Protein AF-A0A662VLR8-F1 (afdb_monomer_lite)

Structure (mmCIF, N/CA/C/O backbone):
data_AF-A0A662VLR8-F1
#
_entry.id   AF-A0A662VLR8-F1
#
loop_
_atom_site.group_PDB
_atom_site.id
_atom_site.type_symbol
_atom_site.label_atom_id
_atom_site.label_alt_id
_atom_site.label_comp_id
_atom_site.label_asym_id
_atom_site.label_entity_id
_atom_site.label_seq_id
_atom_site.pdbx_PDB_ins_code
_atom_site.Cartn_x
_atom_site.Cartn_y
_atom_site.Cartn_z
_atom_site.occupancy
_atom_site.B_iso_or_equiv
_atom_site.auth_seq_id
_atom_site.auth_comp_id
_atom_site.auth_asym_id
_atom_site.auth_atom_id
_atom_site.pdbx_PDB_model_num
ATOM 1 N N . MET A 1 1 ? -6.470 -1.030 -8.056 1.00 94.81 1 MET A N 1
ATOM 2 C CA . MET A 1 1 ? -5.218 -0.242 -7.920 1.00 94.81 1 MET A CA 1
ATOM 3 C C . MET A 1 1 ? -4.767 0.234 -9.295 1.00 94.81 1 MET A C 1
ATOM 5 O O . MET A 1 1 ? -4.722 -0.575 -10.213 1.00 94.81 1 MET A O 1
ATOM 9 N N . LYS A 1 2 ? -4.443 1.519 -9.448 1.00 96.62 2 LYS A N 1
ATOM 10 C CA . LYS A 1 2 ? -4.014 2.150 -10.708 1.00 96.62 2 LYS A CA 1
ATOM 11 C C . LYS A 1 2 ? -2.567 2.630 -10.583 1.00 96.62 2 LYS A C 1
ATOM 13 O O . LYS A 1 2 ? -2.222 3.259 -9.587 1.00 96.62 2 LYS A O 1
ATOM 18 N N . VAL A 1 3 ? -1.729 2.363 -11.580 1.00 94.00 3 VAL A N 1
ATOM 19 C CA . VAL A 1 3 ? -0.397 2.978 -11.696 1.00 94.00 3 VAL A CA 1
ATOM 20 C C . VAL A 1 3 ? -0.566 4.422 -12.164 1.00 94.00 3 VAL A C 1
ATOM 22 O O . VAL A 1 3 ? -1.263 4.660 -13.152 1.00 94.00 3 VAL A O 1
ATOM 25 N N . CYS A 1 4 ? 0.041 5.387 -11.469 1.00 91.94 4 CYS A N 1
ATOM 26 C CA . CYS A 1 4 ? -0.153 6.801 -11.787 1.00 91.94 4 CYS A CA 1
ATOM 27 C C . CYS A 1 4 ? 0.293 7.140 -13.215 1.00 91.94 4 CYS A C 1
ATOM 29 O O . CYS A 1 4 ? 1.289 6.626 -13.734 1.00 91.94 4 CYS A O 1
ATOM 31 N N . SER A 1 5 ? -0.482 8.018 -13.840 1.00 92.44 5 SER A N 1
ATOM 32 C CA . SER A 1 5 ? -0.328 8.477 -15.217 1.00 92.44 5 SER A CA 1
ATOM 33 C C . SER A 1 5 ? -0.170 9.998 -15.279 1.00 92.44 5 SER A C 1
ATOM 35 O O . SER A 1 5 ? -0.275 10.684 -14.263 1.00 92.44 5 SER A O 1
ATOM 37 N N . LYS A 1 6 ? 0.032 10.558 -16.479 1.00 87.19 6 LYS A N 1
ATOM 38 C CA . LYS A 1 6 ? 0.077 12.021 -16.670 1.00 87.19 6 LYS A CA 1
ATOM 39 C C . LYS A 1 6 ? -1.152 12.745 -16.109 1.00 87.19 6 LYS A C 1
ATOM 41 O O . LYS A 1 6 ? -1.000 13.833 -15.568 1.00 87.19 6 LYS A O 1
ATOM 46 N N . GLU A 1 7 ? -2.334 12.133 -16.180 1.00 85.75 7 GLU A N 1
ATOM 47 C CA . GLU A 1 7 ? -3.579 12.675 -15.610 1.00 85.75 7 GLU A CA 1
ATOM 48 C C . GLU A 1 7 ? -3.504 12.849 -14.087 1.00 85.75 7 GLU A C 1
ATOM 50 O O . GLU A 1 7 ? -4.147 13.725 -13.518 1.00 85.75 7 GLU A O 1
ATOM 55 N N . ASP A 1 8 ? -2.686 12.032 -13.423 1.00 87.38 8 ASP A N 1
ATOM 56 C CA . ASP A 1 8 ? -2.477 12.062 -11.978 1.00 87.38 8 ASP A CA 1
ATOM 57 C C . ASP A 1 8 ? -1.383 13.065 -11.561 1.00 87.38 8 ASP A C 1
ATOM 59 O O . ASP A 1 8 ? -1.066 13.158 -10.373 1.00 87.38 8 ASP A O 1
ATOM 63 N N . GLY A 1 9 ? -0.785 13.781 -12.525 1.00 88.31 9 GLY A N 1
ATOM 64 C CA . GLY A 1 9 ? 0.345 14.695 -12.334 1.00 88.31 9 GLY A CA 1
ATOM 65 C C . GLY A 1 9 ? 1.716 14.012 -12.299 1.00 88.31 9 GLY A C 1
ATOM 66 O O . GLY A 1 9 ? 2.734 14.700 -12.288 1.00 88.31 9 GLY A O 1
ATOM 67 N N . ILE A 1 10 ? 1.765 12.675 -12.318 1.00 90.88 10 ILE A N 1
ATOM 68 C CA . ILE A 1 10 ? 3.008 11.900 -12.272 1.00 90.88 10 ILE A CA 1
ATOM 69 C C . ILE A 1 10 ? 2.908 10.635 -13.123 1.00 90.88 10 ILE A C 1
ATOM 71 O O . ILE A 1 10 ? 2.115 9.734 -12.865 1.00 90.88 10 ILE A O 1
ATOM 75 N N . GLU A 1 11 ? 3.765 10.545 -14.136 1.00 94.56 11 GLU A N 1
ATOM 76 C CA . GLU A 1 11 ? 3.896 9.345 -14.955 1.00 94.56 11 GLU A CA 1
ATOM 77 C C . GLU A 1 11 ? 4.803 8.337 -14.240 1.00 94.56 11 GLU A C 1
ATOM 79 O O . GLU A 1 11 ? 5.982 8.626 -14.017 1.00 94.56 11 GLU A O 1
ATOM 84 N N . SER A 1 12 ? 4.258 7.175 -13.860 1.00 96.69 12 SER A N 1
ATOM 85 C CA . SER A 1 12 ? 4.999 6.146 -13.130 1.00 96.69 12 SER A CA 1
ATOM 86 C C . SER A 1 12 ? 4.880 4.764 -13.763 1.00 96.69 12 SER A C 1
ATOM 88 O O . SER A 1 12 ? 3.863 4.408 -14.344 1.00 96.69 12 SER A O 1
ATOM 90 N N . TYR A 1 13 ? 5.932 3.966 -13.619 1.00 97.19 13 TYR A N 1
ATOM 91 C CA . TYR A 1 13 ? 5.970 2.558 -13.999 1.00 97.19 13 TYR A CA 1
ATOM 92 C C . TYR A 1 13 ? 5.951 1.691 -12.750 1.00 97.19 13 TYR A C 1
ATOM 94 O O . TYR A 1 13 ? 6.479 2.073 -11.706 1.00 97.19 13 TYR A O 1
ATOM 102 N N . LEU A 1 14 ? 5.407 0.484 -12.840 1.00 97.12 14 LEU A N 1
ATOM 103 C CA . LEU A 1 14 ? 5.399 -0.437 -11.708 1.00 97.12 14 LEU A CA 1
ATOM 104 C C . LEU A 1 14 ? 6.129 -1.732 -12.052 1.00 97.12 14 LEU A C 1
ATOM 106 O O . LEU A 1 14 ? 5.864 -2.339 -13.081 1.00 97.12 14 LEU A O 1
ATOM 110 N N . HIS A 1 15 ? 7.006 -2.185 -11.155 1.00 94.75 15 HIS A N 1
ATOM 111 C CA . HIS A 1 15 ? 7.574 -3.531 -11.187 1.00 94.75 15 HIS A CA 1
ATOM 112 C C . HIS A 1 15 ? 7.249 -4.278 -9.892 1.00 94.75 15 HIS A C 1
ATOM 114 O O . HIS A 1 15 ? 7.597 -3.825 -8.793 1.00 94.75 15 HIS A O 1
ATOM 120 N N . VAL A 1 16 ? 6.632 -5.449 -10.032 1.00 91.19 16 VAL A N 1
ATOM 121 C CA . VAL A 1 16 ? 6.459 -6.441 -8.968 1.00 91.19 16 VAL A CA 1
ATOM 122 C C . VAL A 1 16 ? 7.084 -7.730 -9.477 1.00 91.19 16 VAL A C 1
ATOM 124 O O . VAL A 1 16 ? 6.568 -8.354 -10.400 1.00 91.19 16 VAL A O 1
ATOM 127 N N . GLY A 1 17 ? 8.246 -8.073 -8.926 1.00 82.75 17 GLY A N 1
ATOM 128 C CA . GLY A 1 17 ? 9.034 -9.199 -9.413 1.00 82.75 17 GLY A CA 1
ATOM 129 C C . GLY A 1 17 ? 8.434 -10.537 -8.998 1.00 82.75 17 GLY A C 1
ATOM 130 O O . GLY A 1 17 ? 8.004 -10.693 -7.856 1.00 82.75 17 GLY A O 1
ATOM 131 N N . SER A 1 18 ? 8.475 -11.509 -9.905 1.00 70.25 18 SER A N 1
ATOM 132 C CA . SER A 1 18 ? 8.116 -12.911 -9.634 1.00 70.25 18 SER A CA 1
ATOM 133 C C . SER A 1 18 ? 9.192 -13.678 -8.843 1.00 70.25 18 SER A C 1
ATOM 135 O O . SER A 1 18 ? 8.958 -14.793 -8.389 1.00 70.25 18 SER A O 1
ATOM 137 N N . GLY A 1 19 ? 10.396 -13.104 -8.716 1.00 62.88 19 GLY A N 1
ATOM 138 C CA . GLY A 1 19 ? 11.593 -13.807 -8.238 1.00 62.88 19 GLY A CA 1
ATOM 139 C C . GLY A 1 19 ? 12.273 -14.672 -9.308 1.00 62.88 19 GLY A C 1
ATOM 140 O O . GLY A 1 19 ? 13.323 -15.249 -9.033 1.00 62.88 19 GLY A O 1
ATOM 141 N N . LEU A 1 20 ? 11.715 -14.730 -10.522 1.00 54.12 20 LEU A N 1
ATOM 142 C CA . LEU A 1 20 ? 12.248 -15.473 -11.659 1.00 54.12 20 LEU A CA 1
ATOM 143 C C . LEU A 1 20 ? 12.868 -14.524 -12.690 1.00 54.12 20 LEU A C 1
ATOM 145 O O . LEU A 1 20 ? 12.314 -13.470 -13.024 1.00 54.12 20 LEU A O 1
ATOM 149 N N . PHE A 1 21 ? 14.005 -14.938 -13.240 1.00 55.25 21 PHE A N 1
ATOM 150 C CA . PHE A 1 21 ? 14.549 -14.353 -14.459 1.00 55.25 21 PHE A CA 1
ATOM 151 C C . PHE A 1 21 ? 13.929 -15.083 -15.647 1.00 55.25 21 PHE A C 1
ATOM 153 O O . PHE A 1 21 ? 13.885 -16.314 -15.659 1.00 55.25 21 PHE A O 1
ATOM 160 N N . THR A 1 22 ? 13.439 -14.336 -16.633 1.00 51.47 22 THR A N 1
ATOM 161 C CA . THR A 1 22 ? 13.152 -14.939 -17.944 1.00 51.47 22 THR A CA 1
ATOM 162 C C . THR A 1 22 ? 14.493 -15.320 -18.574 1.00 51.47 22 THR A C 1
ATOM 164 O O . THR A 1 22 ? 15.504 -14.775 -18.152 1.00 51.47 22 THR A O 1
ATOM 167 N N . ILE A 1 23 ? 14.535 -16.257 -19.522 1.00 51.50 23 ILE A N 1
ATOM 168 C CA . ILE A 1 23 ? 15.659 -16.439 -20.454 1.00 51.50 23 ILE A CA 1
ATOM 169 C C . ILE A 1 23 ? 15.049 -16.598 -21.852 1.00 51.50 23 ILE A C 1
ATOM 171 O O . ILE A 1 23 ? 14.234 -17.494 -22.062 1.00 51.50 23 ILE A O 1
ATOM 175 N N . THR A 1 24 ? 15.416 -15.734 -22.790 1.00 48.75 24 THR A N 1
ATOM 176 C CA . THR A 1 24 ? 14.983 -15.711 -24.184 1.00 48.75 24 THR A CA 1
ATOM 177 C C . THR A 1 24 ? 16.168 -16.143 -25.029 1.00 48.75 24 THR A C 1
ATOM 179 O O . THR A 1 24 ? 17.157 -15.428 -25.169 1.00 48.75 24 THR A O 1
ATOM 182 N N . LEU A 1 25 ? 16.085 -17.347 -25.587 1.00 48.94 25 LEU A N 1
ATOM 183 C CA . LEU A 1 25 ? 17.086 -17.851 -26.519 1.00 48.94 25 LEU A CA 1
ATOM 184 C C . LEU A 1 25 ? 16.588 -17.604 -27.941 1.00 48.94 25 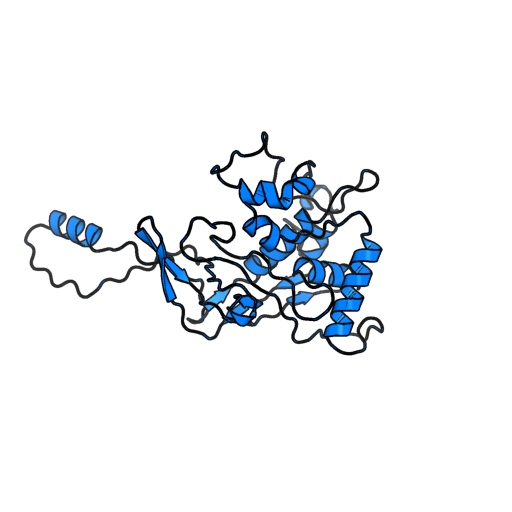LEU A C 1
ATOM 186 O O . LEU A 1 25 ? 15.810 -18.396 -28.477 1.00 48.94 25 LEU A O 1
ATOM 190 N N . ASP A 1 26 ? 17.043 -16.522 -28.565 1.00 46.88 26 ASP A N 1
ATOM 191 C CA . ASP A 1 26 ? 16.805 -16.324 -29.992 1.00 46.88 26 ASP A CA 1
ATOM 192 C C . ASP A 1 26 ? 17.652 -17.320 -30.797 1.00 46.88 26 ASP A C 1
ATOM 194 O O . ASP A 1 26 ? 18.834 -17.523 -30.520 1.00 46.88 26 ASP A O 1
ATOM 198 N N . LYS A 1 27 ? 17.010 -17.994 -31.767 1.00 47.38 27 LYS A N 1
ATOM 199 C CA . LYS A 1 27 ? 17.529 -19.101 -32.600 1.00 47.38 27 LYS A CA 1
ATOM 200 C C . LYS A 1 27 ? 19.059 -19.141 -32.711 1.00 47.38 27 LYS A C 1
ATOM 202 O O . LYS A 1 27 ? 19.653 -18.502 -33.580 1.00 47.38 27 LYS A O 1
ATOM 207 N N . ILE A 1 28 ? 19.686 -20.006 -31.918 1.00 50.50 28 ILE A N 1
ATOM 208 C CA . ILE A 1 28 ? 21.127 -20.227 -32.000 1.00 50.50 28 ILE A CA 1
ATOM 209 C C . ILE A 1 28 ? 21.408 -21.282 -33.084 1.00 50.50 28 ILE A C 1
ATOM 211 O O . ILE A 1 28 ? 21.203 -22.476 -32.873 1.00 50.50 28 ILE A O 1
ATOM 215 N N . LYS A 1 29 ? 21.889 -20.869 -34.264 1.00 47.66 29 LYS A N 1
ATOM 216 C CA . LYS A 1 29 ? 22.515 -21.795 -35.230 1.00 47.66 29 LYS A CA 1
ATOM 217 C C . LYS A 1 29 ? 24.014 -21.867 -34.953 1.00 47.66 29 LYS A C 1
ATOM 219 O O . LYS A 1 29 ? 24.719 -20.879 -35.139 1.00 47.66 29 LYS A O 1
ATOM 224 N N . VAL A 1 30 ? 24.507 -23.037 -34.548 1.00 50.47 30 VAL A N 1
ATOM 225 C CA . VAL A 1 30 ? 25.929 -23.249 -34.233 1.00 50.47 30 VAL A CA 1
ATOM 226 C C . VAL A 1 30 ? 26.467 -24.468 -34.976 1.00 50.47 30 VAL A C 1
ATOM 228 O O . VAL A 1 30 ? 25.916 -25.557 -34.861 1.00 50.47 30 VAL A O 1
ATOM 231 N N . LYS A 1 31 ? 27.580 -24.293 -35.693 1.00 52.78 31 LYS A N 1
ATOM 232 C CA . LYS A 1 31 ? 28.557 -25.361 -35.948 1.00 52.78 31 LYS A CA 1
ATOM 233 C C . LYS A 1 31 ? 29.749 -25.112 -35.029 1.00 52.78 31 LYS A C 1
ATOM 235 O O . LYS A 1 31 ? 30.268 -23.995 -35.027 1.00 52.78 31 LYS A O 1
ATOM 240 N N . CYS A 1 32 ? 30.146 -26.095 -34.225 1.00 52.66 32 CYS A N 1
ATOM 241 C CA . CYS A 1 32 ? 31.276 -25.946 -33.312 1.00 52.66 32 CYS A CA 1
ATOM 242 C C . CYS A 1 32 ? 31.922 -27.297 -32.993 1.00 52.66 32 CYS A C 1
ATOM 244 O O . CYS A 1 32 ? 31.210 -28.247 -32.680 1.00 52.66 32 CYS A O 1
ATOM 246 N N . ASP A 1 33 ? 33.255 -27.328 -33.021 1.00 60.22 33 ASP A N 1
ATOM 247 C CA . ASP A 1 33 ? 34.077 -28.511 -32.737 1.00 60.22 33 ASP A CA 1
ATOM 248 C C . ASP A 1 33 ? 34.531 -28.576 -31.258 1.00 60.22 33 ASP A C 1
ATOM 250 O O . ASP A 1 33 ? 35.144 -29.551 -30.838 1.00 60.22 33 ASP A O 1
ATOM 254 N N . ASP A 1 34 ? 34.234 -27.542 -30.452 1.00 63.69 34 ASP A N 1
ATOM 255 C CA . ASP A 1 34 ? 34.682 -27.391 -29.057 1.00 63.69 34 ASP A CA 1
ATOM 256 C C . ASP A 1 34 ? 33.536 -26.924 -28.141 1.00 63.69 34 ASP A C 1
ATOM 258 O O . ASP A 1 34 ? 33.097 -25.766 -28.153 1.00 63.69 34 ASP A O 1
ATOM 262 N N . LEU A 1 35 ? 33.077 -27.852 -27.302 1.00 60.72 35 LEU A N 1
ATOM 263 C CA . LEU A 1 35 ? 31.962 -27.690 -26.370 1.00 60.72 35 LEU A CA 1
ATOM 264 C C . LEU A 1 35 ? 32.168 -26.527 -25.380 1.00 60.72 35 LEU A C 1
ATOM 266 O O . LEU A 1 35 ? 31.211 -25.849 -25.001 1.00 60.72 35 LEU A O 1
ATOM 270 N N . THR A 1 36 ? 33.412 -26.241 -24.995 1.00 62.19 36 THR A N 1
ATOM 271 C CA . THR A 1 36 ? 33.747 -25.224 -23.984 1.00 62.19 36 THR A CA 1
ATOM 272 C C . THR A 1 36 ? 33.545 -23.809 -24.527 1.00 62.19 36 THR A C 1
ATOM 274 O O . THR A 1 36 ? 33.010 -22.928 -23.844 1.00 62.19 36 THR A O 1
ATOM 277 N N . LYS A 1 37 ? 33.913 -23.589 -25.796 1.00 61.75 37 LYS A N 1
ATOM 278 C CA . LYS A 1 37 ? 33.664 -22.323 -26.505 1.00 61.75 37 LYS A CA 1
ATOM 279 C C . LYS A 1 37 ? 32.179 -22.105 -26.765 1.00 61.75 37 LYS A C 1
ATOM 281 O O . LYS A 1 37 ? 31.717 -20.968 -26.669 1.00 61.75 37 LYS A O 1
ATOM 286 N N . LEU A 1 38 ? 31.431 -23.174 -27.039 1.00 64.50 38 LEU A N 1
ATOM 287 C CA . LEU A 1 38 ? 29.980 -23.114 -27.190 1.00 64.50 38 LEU A CA 1
ATOM 288 C C . LEU A 1 38 ? 29.290 -22.704 -25.882 1.00 64.50 38 LEU A C 1
ATOM 290 O O . LEU A 1 38 ? 28.493 -21.772 -25.897 1.00 64.50 38 LEU A O 1
ATOM 294 N N . ILE A 1 39 ? 29.644 -23.324 -24.752 1.00 62.06 39 ILE A N 1
ATOM 295 C CA . ILE A 1 39 ? 29.095 -22.974 -23.430 1.00 62.06 39 ILE A CA 1
ATOM 296 C C . ILE A 1 39 ? 29.436 -21.527 -23.056 1.00 62.06 39 ILE A C 1
ATOM 298 O O . ILE A 1 39 ? 28.570 -20.797 -22.584 1.00 62.06 39 ILE A O 1
ATOM 302 N N . SER A 1 40 ? 30.665 -21.075 -23.319 1.00 60.31 40 SER A N 1
ATOM 303 C CA . SER A 1 40 ? 31.077 -19.677 -23.119 1.00 60.31 40 SER A CA 1
ATOM 304 C C . SER A 1 40 ? 30.271 -18.698 -23.983 1.00 60.31 40 SER A C 1
ATOM 306 O O . SER A 1 40 ? 29.862 -17.638 -23.507 1.00 60.31 40 SER A O 1
ATOM 308 N N . LYS A 1 41 ? 29.993 -19.059 -25.241 1.00 59.09 41 LYS A N 1
ATOM 309 C CA . LYS A 1 41 ? 29.208 -18.236 -26.167 1.00 59.09 41 LYS A CA 1
ATOM 310 C C . LYS A 1 41 ? 27.727 -18.205 -25.789 1.00 59.09 41 LYS A C 1
ATOM 312 O O . LYS A 1 41 ? 27.163 -17.125 -25.737 1.00 59.09 41 LYS A O 1
ATOM 317 N N . ILE A 1 42 ? 27.136 -19.346 -25.435 1.00 60.41 42 ILE A N 1
ATOM 318 C CA . ILE A 1 42 ? 25.774 -19.429 -24.890 1.00 60.41 42 ILE A CA 1
ATOM 319 C C . ILE A 1 42 ? 25.685 -18.635 -23.583 1.00 60.41 42 ILE A C 1
ATOM 321 O O . ILE A 1 42 ? 24.769 -17.853 -23.428 1.00 60.41 42 ILE A O 1
ATOM 325 N N . SER A 1 43 ? 26.659 -18.742 -22.679 1.00 56.72 43 SER A N 1
ATOM 326 C CA . SER A 1 43 ? 26.695 -17.971 -21.424 1.00 56.72 43 SER A CA 1
ATOM 327 C C . SER A 1 43 ? 26.781 -16.452 -21.647 1.00 56.72 43 SER A C 1
ATOM 329 O O . SER A 1 43 ? 26.217 -15.683 -20.874 1.00 56.72 43 SER A O 1
ATOM 331 N N . LYS A 1 44 ? 27.447 -16.008 -22.724 1.00 54.69 44 LYS A N 1
ATOM 332 C CA . LYS A 1 44 ? 27.503 -14.592 -23.130 1.00 54.69 44 LYS A CA 1
ATOM 333 C C . LYS A 1 44 ? 26.248 -14.109 -23.872 1.00 54.69 44 LYS A C 1
ATOM 335 O O . LYS A 1 44 ? 25.906 -12.940 -23.737 1.00 54.69 44 LYS A O 1
ATOM 340 N N . GLU A 1 45 ? 25.609 -14.981 -24.654 1.00 51.56 45 GLU A N 1
ATOM 341 C CA . GLU A 1 45 ? 24.387 -14.711 -25.438 1.00 51.56 45 GLU A CA 1
ATOM 342 C C . GLU A 1 45 ? 23.096 -14.944 -24.639 1.00 51.56 45 GLU A C 1
ATOM 344 O O . GLU A 1 45 ? 22.047 -14.430 -25.017 1.00 51.56 45 GLU A O 1
ATOM 349 N N . ILE A 1 46 ? 23.160 -15.662 -23.508 1.00 51.06 46 ILE A N 1
ATOM 350 C CA . ILE A 1 46 ? 22.174 -15.576 -22.428 1.00 51.06 46 ILE A CA 1
ATOM 351 C C . ILE A 1 46 ? 22.294 -14.146 -21.903 1.00 51.06 46 ILE A C 1
ATOM 353 O O . ILE A 1 46 ? 23.012 -13.840 -20.946 1.00 51.06 46 ILE A O 1
ATOM 357 N N . ALA A 1 47 ? 21.622 -13.227 -22.591 1.00 49.22 47 ALA A N 1
ATOM 358 C CA . ALA A 1 47 ? 21.325 -11.928 -22.044 1.00 49.22 47 ALA A CA 1
ATOM 359 C C . ALA A 1 47 ? 20.690 -12.178 -20.673 1.00 49.22 47 ALA A C 1
ATOM 361 O O . ALA A 1 47 ? 19.900 -13.104 -20.505 1.00 49.22 47 ALA A O 1
ATOM 362 N N . ARG A 1 48 ? 21.041 -11.379 -19.661 1.00 50.28 48 ARG A N 1
ATOM 363 C CA . ARG A 1 48 ? 20.216 -11.318 -18.451 1.00 50.28 48 ARG A CA 1
ATOM 364 C C . ARG A 1 48 ? 18.859 -10.786 -18.883 1.00 50.28 48 ARG A C 1
ATOM 366 O O . ARG A 1 48 ? 18.650 -9.581 -19.021 1.00 50.28 48 ARG A O 1
ATOM 373 N N . ASP A 1 49 ? 18.004 -11.724 -19.217 1.00 61.22 49 ASP A N 1
ATOM 374 C CA . ASP A 1 49 ? 16.660 -11.513 -19.675 1.00 61.22 49 ASP A CA 1
ATOM 375 C C . ASP A 1 49 ? 15.858 -10.907 -18.540 1.00 61.22 49 ASP A C 1
ATOM 377 O O . ASP A 1 49 ? 16.136 -11.115 -17.353 1.00 61.22 49 ASP A O 1
ATOM 381 N N . ALA A 1 50 ? 14.952 -10.023 -18.935 1.00 62.97 50 ALA A N 1
ATOM 382 C CA . ALA A 1 50 ? 14.384 -9.048 -18.033 1.00 62.97 50 ALA A CA 1
ATOM 383 C C . ALA A 1 50 ? 13.838 -9.707 -16.759 1.00 62.97 50 ALA A C 1
ATOM 385 O O . ALA A 1 50 ? 13.214 -10.773 -16.819 1.00 62.97 50 ALA A O 1
ATOM 386 N N . SER A 1 51 ? 14.058 -9.056 -15.611 1.00 77.69 51 SER A N 1
ATOM 387 C CA . SER A 1 51 ? 13.384 -9.429 -14.365 1.00 77.69 51 SER A CA 1
ATOM 388 C C . SER A 1 51 ? 11.888 -9.442 -14.650 1.00 77.69 51 SER A C 1
ATOM 390 O O . SER A 1 51 ? 11.314 -8.387 -14.948 1.00 77.69 51 SER A O 1
ATOM 392 N N . SER A 1 52 ? 11.289 -10.631 -14.608 1.00 80.56 52 SER A N 1
ATOM 393 C CA . SER A 1 52 ? 9.910 -10.826 -15.048 1.00 80.56 52 SER A CA 1
ATOM 394 C C . SER A 1 52 ? 8.930 -10.191 -14.072 1.00 80.56 52 SER A C 1
ATOM 396 O O . SER A 1 52 ? 9.148 -10.162 -12.851 1.00 80.56 52 SER A O 1
ATOM 398 N N . PHE A 1 53 ? 7.847 -9.660 -14.623 1.00 86.38 53 PHE A N 1
ATOM 399 C CA . PHE A 1 53 ? 6.708 -9.205 -13.852 1.00 86.38 53 PHE A CA 1
ATOM 400 C C . PHE A 1 53 ? 5.910 -10.430 -13.391 1.00 86.38 53 PHE A C 1
ATOM 402 O O . PHE A 1 53 ? 5.808 -11.432 -14.100 1.00 86.38 53 PHE A O 1
ATOM 409 N N . MET A 1 54 ? 5.355 -10.378 -12.184 1.00 86.12 54 MET A N 1
ATOM 410 C CA . MET A 1 54 ? 4.545 -11.474 -11.660 1.00 86.12 54 MET A CA 1
ATOM 411 C C . MET A 1 54 ? 3.298 -11.708 -12.529 1.00 86.12 54 MET A C 1
ATOM 413 O O . MET A 1 54 ? 2.588 -10.771 -12.884 1.00 86.12 54 MET A O 1
ATOM 417 N N . ARG A 1 55 ? 3.023 -12.968 -12.880 1.00 86.00 55 ARG A N 1
ATOM 418 C CA . ARG A 1 55 ? 1.887 -13.358 -13.723 1.00 86.00 55 ARG A CA 1
ATOM 419 C C . ARG A 1 55 ? 1.121 -14.542 -13.150 1.00 86.00 55 ARG A C 1
ATOM 421 O O . ARG A 1 55 ? 1.730 -15.508 -12.698 1.00 86.00 55 ARG A O 1
ATOM 428 N N . ILE A 1 56 ? -0.203 -14.506 -13.255 1.00 82.19 56 ILE A N 1
ATOM 429 C CA . ILE A 1 56 ? -1.084 -15.653 -13.005 1.00 82.19 56 ILE A CA 1
ATOM 430 C C . ILE A 1 56 ? -1.910 -15.877 -14.266 1.00 82.19 56 ILE A C 1
ATOM 432 O O . ILE A 1 56 ? -2.479 -14.936 -14.809 1.00 82.19 56 ILE A O 1
ATOM 436 N N . LYS A 1 57 ? -1.932 -17.118 -14.774 1.00 80.38 57 LYS A N 1
ATOM 437 C CA . LYS A 1 57 ? -2.587 -17.468 -16.053 1.00 80.38 57 LYS A CA 1
ATOM 438 C C . LYS A 1 57 ? -2.183 -16.520 -17.201 1.00 80.38 57 LYS A C 1
ATOM 440 O O . LYS A 1 57 ? -3.018 -16.098 -17.989 1.00 80.38 57 LYS A O 1
ATOM 445 N N . ASN A 1 58 ? -0.892 -16.177 -17.269 1.00 81.81 58 ASN A N 1
ATOM 446 C CA . ASN A 1 58 ? -0.282 -15.226 -18.210 1.00 81.81 58 ASN A CA 1
ATOM 447 C C . ASN A 1 58 ? -0.713 -13.755 -18.094 1.00 81.81 58 ASN A C 1
ATOM 449 O O . ASN A 1 58 ? -0.162 -12.932 -18.821 1.00 81.81 58 ASN A O 1
ATOM 453 N N . LEU A 1 59 ? -1.583 -13.379 -17.160 1.00 90.19 59 LEU A N 1
ATOM 454 C CA . LEU A 1 59 ? -1.959 -11.982 -16.938 1.00 90.19 59 LEU A CA 1
ATOM 455 C C . LEU A 1 59 ? -1.035 -11.314 -15.909 1.00 90.19 59 LEU A C 1
ATOM 457 O O . LEU A 1 59 ? -0.721 -11.947 -14.893 1.00 90.19 59 LEU A O 1
ATOM 461 N N . PRO A 1 60 ? -0.596 -10.057 -16.121 1.00 93.94 60 PRO A N 1
ATOM 462 C CA . PRO A 1 60 ? 0.126 -9.292 -15.107 1.00 93.94 60 PRO A CA 1
ATOM 463 C C . PRO A 1 60 ? -0.651 -9.270 -13.794 1.00 93.94 60 PRO A C 1
ATOM 465 O O . PRO A 1 60 ? -1.821 -8.904 -13.753 1.00 93.94 60 PRO A O 1
ATOM 468 N N . THR A 1 61 ? -0.014 -9.693 -12.711 1.00 95.31 61 THR A N 1
ATOM 469 C CA . THR A 1 61 ? -0.685 -9.902 -11.429 1.00 95.31 61 THR A CA 1
ATOM 470 C C . THR A 1 61 ? 0.163 -9.373 -10.290 1.00 95.31 61 THR A C 1
ATOM 472 O O . THR A 1 61 ? 1.384 -9.510 -10.281 1.00 95.31 61 THR A O 1
ATOM 475 N N . ILE A 1 62 ? -0.487 -8.781 -9.300 1.00 96.69 62 ILE A N 1
ATOM 476 C CA . ILE A 1 62 ? 0.134 -8.346 -8.059 1.00 96.69 62 ILE A CA 1
ATOM 477 C C . ILE A 1 62 ? -0.392 -9.253 -6.956 1.00 96.69 62 ILE A C 1
ATOM 479 O O . ILE A 1 62 ? -1.598 -9.240 -6.709 1.00 96.69 62 ILE A O 1
ATOM 483 N N . PRO A 1 63 ? 0.482 -10.015 -6.277 1.00 95.56 63 PRO A N 1
ATOM 484 C CA . PRO A 1 63 ? 0.031 -10.912 -5.229 1.00 95.56 63 PRO A CA 1
ATOM 485 C C . PRO A 1 63 ? -0.719 -10.156 -4.132 1.00 95.56 63 PRO A C 1
ATOM 487 O O . PRO A 1 63 ? -0.237 -9.109 -3.673 1.00 95.56 63 PRO A O 1
ATOM 490 N N . GLY A 1 64 ? -1.828 -10.709 -3.642 1.00 95.44 64 GLY A N 1
ATOM 491 C CA . GLY A 1 64 ? -2.595 -10.128 -2.536 1.00 95.44 64 GLY A CA 1
ATOM 492 C C . GLY A 1 64 ? -1.728 -9.914 -1.291 1.00 95.44 64 GLY A C 1
ATOM 493 O O . GLY A 1 64 ? -1.823 -8.896 -0.608 1.00 95.44 64 GLY A O 1
ATOM 494 N N . SER A 1 65 ? -0.751 -10.798 -1.066 1.00 93.31 65 SER A N 1
ATOM 495 C CA . SER A 1 65 ? 0.269 -10.660 -0.016 1.00 93.31 65 SER A CA 1
ATOM 496 C C . SER A 1 65 ? 1.154 -9.412 -0.165 1.00 93.31 65 SER A C 1
ATOM 498 O O . SER A 1 65 ? 1.557 -8.827 0.842 1.00 93.31 65 SER A O 1
ATOM 500 N N . SER A 1 66 ? 1.430 -8.964 -1.395 1.00 95.44 66 SER A N 1
ATOM 501 C CA . SER A 1 66 ? 2.198 -7.740 -1.663 1.00 95.44 66 SER A CA 1
ATOM 502 C C . SER A 1 66 ? 1.371 -6.490 -1.373 1.00 95.44 66 SER A C 1
ATOM 504 O O . SER A 1 66 ? 1.880 -5.554 -0.752 1.00 95.44 66 SER A O 1
ATOM 506 N N . VAL A 1 67 ? 0.094 -6.491 -1.771 1.00 97.44 67 VAL A N 1
ATOM 507 C CA . VAL A 1 67 ? -0.863 -5.415 -1.453 1.00 97.44 67 VAL A CA 1
ATOM 508 C C . VAL A 1 67 ? -1.056 -5.316 0.060 1.00 97.44 67 VAL A C 1
ATOM 510 O O . VAL A 1 67 ? -0.842 -4.255 0.653 1.00 97.44 67 VAL A O 1
ATOM 513 N N . LYS A 1 68 ? -1.324 -6.456 0.702 1.00 96.94 68 LYS A N 1
ATOM 514 C CA . LYS A 1 68 ? -1.414 -6.603 2.155 1.00 96.94 68 LYS A CA 1
ATOM 515 C C . LYS A 1 68 ? -0.173 -6.066 2.859 1.00 96.94 68 LYS A C 1
ATOM 517 O O . LYS A 1 68 ? -0.294 -5.279 3.791 1.00 96.94 68 LYS A O 1
ATOM 522 N N . GLY A 1 69 ? 1.016 -6.474 2.414 1.00 94.69 69 GLY A N 1
ATOM 523 C CA . GLY A 1 69 ? 2.286 -6.038 2.990 1.00 94.69 69 GLY A CA 1
ATOM 524 C C . GLY A 1 69 ? 2.491 -4.529 2.873 1.00 94.69 69 GLY A C 1
ATOM 525 O O . GLY A 1 69 ? 2.893 -3.894 3.842 1.00 94.69 69 GLY A O 1
ATOM 526 N N . ASN A 1 70 ? 2.156 -3.935 1.725 1.00 95.94 70 ASN A N 1
ATOM 527 C CA . ASN A 1 70 ? 2.245 -2.489 1.540 1.00 95.94 70 ASN A CA 1
ATOM 528 C C . ASN A 1 70 ? 1.329 -1.720 2.496 1.00 95.94 70 ASN A C 1
ATOM 530 O O . ASN A 1 70 ? 1.801 -0.820 3.189 1.00 95.94 70 ASN A O 1
ATOM 534 N N . ILE A 1 71 ? 0.050 -2.089 2.551 1.00 97.75 71 ILE A N 1
ATOM 535 C CA . ILE A 1 71 ? -0.941 -1.408 3.390 1.00 97.75 71 ILE A CA 1
ATOM 536 C C . ILE A 1 71 ? -0.616 -1.610 4.871 1.00 97.75 71 ILE A C 1
ATOM 538 O O . ILE A 1 71 ? -0.579 -0.641 5.629 1.00 97.75 71 ILE A O 1
ATOM 542 N N . ARG A 1 72 ? -0.298 -2.846 5.274 1.00 96.44 72 ARG A N 1
ATOM 543 C CA . ARG A 1 72 ? 0.119 -3.171 6.641 1.00 96.44 72 ARG A CA 1
ATOM 544 C C . ARG A 1 72 ? 1.318 -2.331 7.064 1.00 96.44 72 ARG A C 1
ATOM 546 O O . ARG A 1 72 ? 1.246 -1.672 8.092 1.00 96.44 72 ARG A O 1
ATOM 553 N N . SER A 1 73 ? 2.399 -2.323 6.281 1.00 94.31 73 SER A N 1
ATOM 554 C CA . SER A 1 73 ? 3.601 -1.562 6.635 1.00 94.31 73 SER A CA 1
ATOM 555 C C . SER A 1 73 ? 3.332 -0.063 6.724 1.00 94.31 73 SER A C 1
ATOM 557 O O . SER A 1 73 ? 3.870 0.581 7.615 1.00 94.31 73 SER A O 1
ATOM 559 N N . ARG A 1 74 ? 2.480 0.498 5.857 1.00 95.81 74 ARG A N 1
ATOM 560 C CA . ARG A 1 74 ? 2.070 1.909 5.959 1.00 95.81 74 ARG A CA 1
ATOM 561 C C . ARG A 1 74 ? 1.323 2.186 7.261 1.00 95.81 74 ARG A C 1
ATOM 563 O O . ARG A 1 74 ? 1.631 3.170 7.914 1.00 95.81 74 ARG A O 1
ATOM 570 N N . ILE A 1 75 ? 0.400 1.313 7.669 1.00 96.62 75 ILE A N 1
ATOM 571 C CA . ILE A 1 75 ? -0.311 1.451 8.951 1.00 96.62 75 ILE A CA 1
ATOM 572 C C . ILE A 1 75 ? 0.663 1.335 10.130 1.00 96.62 75 ILE A C 1
ATOM 574 O O . ILE A 1 75 ? 0.639 2.182 11.019 1.00 96.62 75 ILE A O 1
ATOM 578 N N . GLU A 1 76 ? 1.547 0.330 10.129 1.00 94.56 76 GLU A N 1
ATOM 579 C CA . GLU A 1 76 ? 2.577 0.176 11.168 1.00 94.56 76 GLU A CA 1
ATOM 580 C C . GLU A 1 76 ? 3.447 1.439 11.271 1.00 94.56 76 GLU A C 1
ATOM 582 O O . GLU A 1 76 ? 3.710 1.925 12.369 1.00 94.56 76 GLU A O 1
ATOM 587 N N . LEU A 1 77 ? 3.860 2.005 10.135 1.00 93.56 77 LEU A N 1
ATOM 588 C CA . LEU A 1 77 ? 4.681 3.215 10.091 1.00 93.56 77 LEU A CA 1
ATOM 589 C C . LEU A 1 77 ? 3.888 4.495 10.391 1.00 93.56 77 LEU A C 1
ATOM 591 O O . LEU A 1 77 ? 4.481 5.467 10.845 1.00 93.56 77 LEU A O 1
ATOM 595 N N . SER A 1 78 ? 2.574 4.517 10.199 1.00 95.19 78 SER A N 1
ATOM 596 C CA . SER A 1 78 ? 1.743 5.653 10.602 1.00 95.19 78 SER A CA 1
ATOM 597 C C . SER A 1 78 ? 1.522 5.713 12.110 1.00 95.19 78 SER A C 1
ATOM 599 O O . SER A 1 78 ? 1.416 6.811 12.641 1.00 95.19 78 SER A O 1
ATOM 601 N N . PHE A 1 79 ? 1.468 4.585 12.818 1.00 94.62 79 PHE A N 1
ATOM 602 C CA . PHE A 1 79 ? 1.281 4.622 14.268 1.00 94.62 79 PHE A CA 1
ATOM 603 C C . PHE A 1 79 ? 2.497 5.208 14.993 1.00 94.62 79 PHE A C 1
ATOM 605 O O . PHE A 1 79 ? 3.634 4.797 14.741 1.00 94.62 79 PHE A O 1
ATOM 612 N N . ILE A 1 80 ? 2.238 6.105 15.941 1.00 92.81 80 ILE A N 1
ATOM 613 C CA . ILE A 1 80 ? 3.203 6.655 16.899 1.00 92.81 80 ILE A CA 1
ATOM 614 C C . ILE A 1 80 ? 2.736 6.417 18.340 1.00 92.81 80 ILE A C 1
ATOM 616 O O . ILE A 1 80 ? 1.548 6.182 18.571 1.00 92.81 80 ILE A O 1
ATOM 620 N N . PRO A 1 81 ? 3.650 6.441 19.327 1.00 91.19 81 PRO A N 1
ATOM 621 C CA . PRO A 1 81 ? 3.261 6.315 20.722 1.00 91.19 81 PRO A CA 1
ATOM 622 C C . PRO A 1 81 ? 2.429 7.513 21.195 1.00 91.19 81 PRO A C 1
ATOM 624 O O . PRO A 1 81 ? 2.820 8.659 20.983 1.00 91.19 81 PRO A O 1
ATOM 627 N N . LYS A 1 82 ? 1.348 7.242 21.928 1.00 90.62 82 LYS A N 1
ATOM 628 C CA . LYS A 1 82 ? 0.568 8.235 22.682 1.00 90.62 82 LYS A CA 1
ATOM 629 C C . LYS A 1 82 ? 0.341 7.705 24.092 1.00 90.62 82 LYS A C 1
ATOM 631 O O . LYS A 1 82 ? 0.055 6.521 24.269 1.00 90.62 82 LYS A O 1
ATOM 636 N N . ASP A 1 83 ? 0.537 8.551 25.101 1.00 87.62 83 ASP A N 1
ATOM 637 C CA . ASP A 1 83 ? 0.369 8.193 26.520 1.00 87.62 83 ASP A CA 1
ATOM 638 C C . ASP A 1 83 ? 1.136 6.917 26.929 1.00 87.62 83 ASP A C 1
ATOM 640 O O . ASP A 1 83 ? 0.647 6.060 27.668 1.00 87.62 83 ASP A O 1
ATOM 644 N N . GLY A 1 84 ? 2.352 6.757 26.389 1.00 80.25 84 GLY A N 1
ATOM 645 C CA . GLY A 1 84 ? 3.223 5.608 26.654 1.00 80.25 84 GLY A CA 1
ATOM 646 C C . GLY A 1 84 ? 2.773 4.288 26.014 1.00 80.25 84 GLY A C 1
ATOM 647 O O . GLY A 1 84 ? 3.355 3.244 26.312 1.00 80.25 84 GLY A O 1
ATOM 648 N N . LYS A 1 85 ? 1.758 4.303 25.140 1.00 83.56 85 LYS A N 1
ATOM 649 C CA . LYS A 1 85 ? 1.240 3.118 24.446 1.00 83.56 85 LYS A CA 1
ATOM 650 C C . LYS A 1 85 ? 1.386 3.253 22.939 1.00 83.56 85 LYS A C 1
ATOM 652 O O . LYS A 1 85 ? 1.255 4.336 22.383 1.00 83.56 85 LYS A O 1
ATOM 657 N N . ILE A 1 86 ? 1.611 2.121 22.278 1.00 87.06 86 ILE A N 1
ATOM 658 C CA . ILE A 1 86 ? 1.592 2.020 20.822 1.00 87.06 86 ILE A CA 1
ATOM 659 C C . ILE A 1 86 ? 0.779 0.804 20.387 1.00 87.06 86 ILE A C 1
ATOM 661 O O . ILE A 1 86 ? 0.931 -0.290 20.932 1.00 87.06 86 ILE A O 1
ATOM 665 N N . ARG A 1 87 ? -0.114 0.993 19.411 1.00 88.25 87 ARG A N 1
ATOM 666 C CA . ARG A 1 87 ? -1.090 -0.030 18.990 1.00 88.25 87 ARG A CA 1
ATOM 667 C C . ARG A 1 87 ? -0.574 -1.011 17.947 1.00 88.25 87 ARG A C 1
ATOM 669 O O . ARG A 1 87 ? -1.326 -1.882 17.511 1.00 88.25 87 ARG A O 1
ATOM 676 N N . CYS A 1 88 ? 0.692 -0.916 17.561 1.00 89.44 88 CYS A N 1
ATOM 677 C CA . CYS A 1 88 ? 1.298 -1.835 16.610 1.00 89.44 88 CYS A CA 1
ATOM 678 C C . CYS A 1 88 ? 2.732 -2.205 16.990 1.00 89.44 88 CYS A C 1
ATOM 680 O O . CYS A 1 88 ? 3.481 -1.390 17.527 1.00 89.44 88 CYS A O 1
ATOM 682 N N . CYS A 1 89 ? 3.131 -3.418 16.626 1.00 87.81 89 CYS A N 1
ATOM 683 C CA . CYS A 1 89 ? 4.533 -3.798 16.549 1.00 87.81 89 CYS A CA 1
ATOM 684 C C . CYS A 1 89 ? 5.101 -3.542 15.145 1.00 87.81 89 CYS A C 1
ATOM 686 O O . CYS A 1 89 ? 4.351 -3.268 14.210 1.00 87.81 89 CYS A O 1
ATOM 688 N N . PHE A 1 90 ? 6.408 -3.750 14.975 1.00 83.12 90 PHE A N 1
ATOM 689 C CA . PHE A 1 90 ? 6.988 -4.035 13.664 1.00 83.12 90 PHE A CA 1
ATOM 690 C C . PHE A 1 90 ? 7.262 -5.534 13.554 1.00 83.12 90 PHE A C 1
ATOM 692 O O . PHE A 1 90 ? 8.045 -6.080 14.327 1.00 83.12 90 PHE A O 1
ATOM 699 N N . ILE A 1 91 ? 6.641 -6.211 12.580 1.00 68.12 91 ILE A N 1
ATOM 700 C CA . ILE A 1 91 ? 6.875 -7.656 12.374 1.00 68.12 91 ILE A CA 1
ATOM 701 C C . ILE A 1 91 ? 8.331 -7.948 11.978 1.00 68.12 91 ILE A C 1
ATOM 703 O O . ILE A 1 91 ? 8.854 -9.036 12.209 1.00 68.12 91 ILE A O 1
ATOM 707 N N . ARG A 1 92 ? 8.989 -6.961 11.358 1.00 63.41 92 ARG A N 1
ATOM 708 C CA . ARG A 1 92 ? 10.393 -6.995 10.949 1.00 63.41 92 ARG A CA 1
ATOM 709 C C . ARG A 1 92 ? 11.010 -5.604 11.051 1.00 63.41 92 ARG A C 1
ATOM 711 O O . ARG A 1 92 ? 11.198 -4.947 10.031 1.00 63.41 92 ARG A O 1
ATOM 718 N N . SER A 1 93 ? 11.357 -5.153 12.249 1.00 59.06 93 SER A N 1
ATOM 719 C CA . SER A 1 93 ? 12.395 -4.129 12.384 1.00 59.06 93 SER A CA 1
ATOM 720 C C . SER A 1 93 ? 12.986 -4.115 13.790 1.00 59.06 93 SER A C 1
ATOM 722 O O . SER A 1 93 ? 12.325 -4.434 14.773 1.00 59.06 93 SER A O 1
ATOM 724 N N . SER A 1 94 ? 14.261 -3.757 13.852 1.00 60.69 94 SER A N 1
ATOM 725 C CA . SER A 1 94 ? 14.860 -3.105 15.006 1.00 60.69 94 SER A CA 1
ATOM 726 C C . SER A 1 94 ? 15.151 -1.659 14.599 1.00 60.69 94 SER A C 1
ATOM 728 O O . SER A 1 94 ? 15.415 -1.408 13.413 1.00 60.69 94 SER A O 1
ATOM 730 N N . PRO A 1 95 ? 15.095 -0.693 15.530 1.00 62.06 95 PRO A N 1
ATOM 731 C CA . PRO A 1 95 ? 15.467 0.677 15.220 1.00 62.06 95 PRO A CA 1
ATOM 732 C C . PRO A 1 95 ? 16.894 0.703 14.647 1.00 62.06 95 PRO A C 1
ATOM 734 O O . PRO A 1 95 ? 17.785 -0.001 15.146 1.00 62.06 95 PRO A O 1
ATOM 737 N N . PRO A 1 96 ? 17.140 1.462 13.565 1.00 61.25 96 PRO A N 1
ATOM 738 C CA . PRO A 1 96 ? 18.459 1.507 12.960 1.00 61.25 96 PRO A CA 1
ATOM 739 C C . PRO A 1 96 ? 19.461 2.080 13.965 1.00 61.25 96 PRO A C 1
ATOM 741 O O . PRO A 1 96 ? 19.240 3.141 14.542 1.00 61.25 96 PRO A O 1
ATOM 744 N N . ARG A 1 97 ? 20.601 1.396 14.142 1.00 66.06 97 ARG A N 1
ATOM 745 C CA . ARG A 1 97 ? 21.665 1.816 15.079 1.00 66.06 97 ARG A CA 1
ATOM 746 C C . ARG A 1 97 ? 22.170 3.240 14.817 1.00 66.06 97 ARG A C 1
ATOM 748 O O . ARG A 1 97 ? 22.682 3.883 15.725 1.00 66.06 97 ARG A O 1
ATOM 755 N N . ARG A 1 98 ? 22.067 3.705 13.567 1.00 84.50 98 ARG A N 1
ATOM 756 C CA . ARG A 1 98 ? 22.331 5.082 13.147 1.00 84.50 98 ARG A CA 1
ATOM 757 C C . ARG A 1 98 ? 21.437 5.464 11.978 1.00 84.50 98 ARG A C 1
ATOM 759 O O . ARG A 1 98 ? 21.080 4.620 11.159 1.00 84.50 98 ARG A O 1
ATOM 766 N N . GLU A 1 99 ? 21.168 6.755 11.861 1.00 88.75 99 GLU A N 1
ATOM 767 C CA . GLU A 1 99 ? 20.536 7.337 10.684 1.00 88.75 99 GLU A CA 1
ATOM 768 C C . GLU A 1 99 ? 21.376 7.054 9.412 1.00 88.75 99 GLU A C 1
ATOM 770 O O . GLU A 1 99 ? 22.586 7.330 9.406 1.00 88.75 99 GLU A O 1
ATOM 775 N N . PRO A 1 100 ? 20.782 6.495 8.337 1.00 90.75 100 PRO A N 1
ATOM 776 C CA . PRO A 1 100 ? 21.497 6.260 7.085 1.00 90.75 100 PRO A CA 1
ATOM 777 C C . PRO A 1 100 ? 21.884 7.568 6.380 1.00 90.75 100 PRO A C 1
ATOM 779 O O . PRO A 1 100 ? 21.095 8.518 6.296 1.00 90.75 100 PRO A O 1
ATOM 782 N N . LYS A 1 101 ? 23.095 7.607 5.819 1.00 92.69 101 LYS A N 1
ATOM 783 C CA . LYS A 1 101 ? 23.584 8.725 4.998 1.00 92.69 101 LYS A CA 1
ATOM 784 C C . LYS A 1 101 ? 22.919 8.707 3.619 1.00 92.69 101 LYS A C 1
ATOM 786 O O . LYS A 1 101 ? 22.509 7.656 3.126 1.00 92.69 101 LYS A O 1
ATOM 791 N N . LYS A 1 102 ? 22.835 9.872 2.964 1.00 92.31 102 LYS A N 1
ATOM 792 C CA . LYS A 1 102 ? 22.318 9.974 1.588 1.00 92.31 102 LYS A CA 1
ATOM 793 C C . LYS A 1 102 ? 23.118 9.039 0.669 1.00 92.31 102 LYS A C 1
ATOM 795 O O . LYS A 1 102 ? 24.343 9.087 0.660 1.00 92.31 102 LYS A O 1
ATOM 800 N N . GLY A 1 103 ? 22.412 8.172 -0.057 1.00 88.25 103 GLY A N 1
ATOM 801 C CA . GLY A 1 103 ? 22.988 7.132 -0.918 1.00 88.25 103 GLY A CA 1
ATOM 802 C C . GLY A 1 103 ? 23.047 5.729 -0.294 1.00 88.25 103 GLY A C 1
ATOM 803 O O . GLY A 1 103 ? 23.041 4.752 -1.039 1.00 88.25 103 GLY A O 1
ATOM 804 N N . GLU A 1 104 ? 23.026 5.593 1.038 1.00 90.19 104 GLU A N 1
ATOM 805 C CA . GLU A 1 104 ? 23.042 4.280 1.709 1.00 90.19 104 GLU A CA 1
ATOM 806 C C . GLU A 1 104 ? 21.701 3.542 1.563 1.00 90.19 104 GLU A C 1
ATOM 808 O O . GLU A 1 104 ? 20.634 4.148 1.518 1.00 90.19 104 GLU A O 1
ATOM 813 N N . HIS A 1 1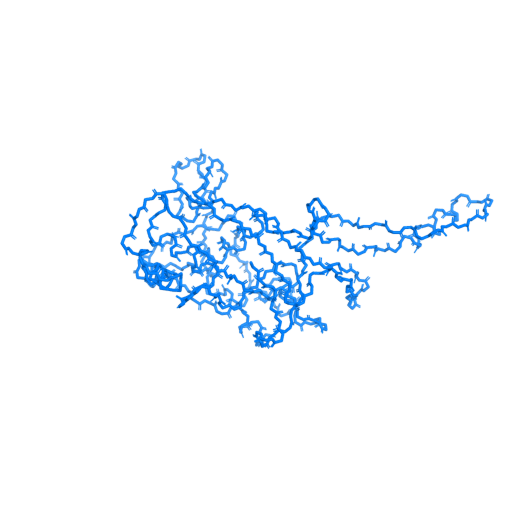05 ? 21.714 2.209 1.528 1.00 85.81 105 HIS A N 1
ATOM 814 C CA . HIS A 1 105 ? 20.479 1.432 1.401 1.00 85.81 105 HIS A CA 1
ATOM 815 C C . HIS A 1 105 ? 19.428 1.836 2.458 1.00 85.81 105 HIS A C 1
ATOM 817 O O . HIS A 1 105 ? 19.711 1.889 3.652 1.00 85.81 105 HIS A O 1
ATOM 823 N N . GLY A 1 106 ? 18.200 2.117 2.012 1.00 88.31 106 GLY A N 1
ATOM 824 C CA . GLY A 1 106 ? 17.086 2.497 2.887 1.00 88.31 106 GLY A CA 1
ATOM 825 C C . GLY A 1 106 ? 17.051 3.967 3.327 1.00 88.31 106 GLY A C 1
ATOM 826 O O . GLY A 1 106 ? 16.112 4.341 4.026 1.00 88.31 106 GLY A O 1
ATOM 827 N N . TRP A 1 107 ? 17.990 4.826 2.900 1.00 92.44 107 TRP A N 1
ATOM 828 C CA . TRP A 1 107 ? 18.055 6.219 3.374 1.00 92.44 107 TRP A CA 1
ATOM 829 C C . TRP A 1 107 ? 16.778 7.032 3.109 1.00 92.44 107 TRP A C 1
ATOM 831 O O . TRP A 1 107 ? 16.316 7.742 3.996 1.00 92.44 107 TRP A O 1
ATOM 841 N N . ARG A 1 108 ? 16.154 6.898 1.929 1.00 94.25 108 ARG A N 1
ATOM 842 C CA . ARG A 1 108 ? 14.897 7.605 1.602 1.00 94.25 108 ARG A CA 1
ATOM 843 C C . ARG A 1 108 ? 13.719 7.091 2.421 1.00 94.25 108 ARG A C 1
ATOM 845 O O . ARG A 1 108 ? 12.955 7.891 2.943 1.00 94.25 108 ARG A O 1
ATOM 852 N N . HIS A 1 109 ? 13.617 5.771 2.588 1.00 93.31 109 HIS A N 1
ATOM 853 C CA . HIS A 1 109 ? 12.602 5.166 3.451 1.00 93.31 109 HIS A CA 1
ATOM 854 C C . HIS A 1 109 ? 12.720 5.697 4.884 1.00 93.31 109 HIS A C 1
ATOM 856 O O . HIS A 1 109 ? 11.729 6.145 5.453 1.00 93.31 109 HIS A O 1
ATOM 862 N N . TYR A 1 110 ? 13.944 5.735 5.421 1.00 92.19 110 TYR A N 1
ATOM 863 C CA . TYR A 1 110 ? 14.198 6.302 6.740 1.00 92.19 110 TYR A CA 1
ATOM 864 C C . TYR A 1 110 ? 13.794 7.779 6.823 1.00 92.19 110 TYR A C 1
ATOM 866 O O . TYR A 1 110 ? 13.174 8.181 7.796 1.00 92.19 110 TYR A O 1
ATOM 874 N N . ARG A 1 111 ? 14.114 8.597 5.811 1.00 93.50 111 ARG A N 1
ATOM 875 C CA . ARG A 1 111 ? 13.751 10.027 5.788 1.00 93.50 111 ARG A CA 1
ATOM 876 C C . ARG A 1 111 ? 12.242 10.254 5.783 1.00 93.50 111 ARG A C 1
ATOM 878 O O . ARG A 1 111 ? 11.779 11.129 6.504 1.00 93.50 111 ARG A O 1
ATOM 885 N N . ILE A 1 112 ? 11.510 9.475 4.989 1.00 95.00 112 ILE A N 1
ATOM 886 C CA . ILE A 1 112 ? 10.050 9.570 4.869 1.00 95.00 112 ILE A CA 1
ATOM 887 C C . ILE A 1 112 ? 9.369 9.201 6.191 1.00 95.00 112 ILE A C 1
ATOM 889 O O . ILE A 1 112 ? 8.456 9.894 6.623 1.00 95.00 112 ILE A O 1
ATOM 893 N N . TRP A 1 113 ? 9.848 8.149 6.854 1.00 93.19 113 TRP A N 1
ATOM 894 C CA . TRP A 1 113 ? 9.227 7.592 8.059 1.00 93.19 113 TRP A CA 1
ATOM 895 C C . TRP A 1 113 ? 10.001 7.889 9.347 1.00 93.19 113 TRP A C 1
ATOM 897 O O . TRP A 1 113 ? 9.863 7.168 10.335 1.00 93.19 113 TRP A O 1
ATOM 907 N N . LYS A 1 114 ? 10.835 8.937 9.340 1.00 91.06 114 LYS A N 1
ATOM 908 C CA . LYS A 1 114 ? 11.814 9.217 10.402 1.00 91.06 114 LYS A CA 1
ATOM 909 C C . LYS A 1 114 ? 11.179 9.242 11.786 1.00 91.06 114 LYS A C 1
ATOM 911 O O . LYS A 1 114 ? 11.716 8.628 12.695 1.00 91.06 114 LYS A O 1
ATOM 916 N N . GLU A 1 115 ? 10.050 9.927 11.920 1.00 90.25 115 GLU A N 1
ATOM 917 C CA . GLU A 1 115 ? 9.344 10.086 13.191 1.00 90.25 115 GLU A CA 1
ATOM 918 C C . GLU A 1 115 ? 8.920 8.733 13.777 1.00 90.25 115 GLU A C 1
ATOM 920 O O . GLU A 1 115 ? 9.248 8.408 14.910 1.00 90.25 115 GLU A O 1
ATOM 925 N N . SER A 1 116 ? 8.301 7.874 12.969 1.00 89.25 116 SER A N 1
ATOM 926 C CA . SER A 1 116 ? 7.828 6.556 13.400 1.00 89.25 116 SER A CA 1
ATOM 927 C C . SER A 1 116 ? 8.951 5.565 13.725 1.00 89.25 116 SER A C 1
ATOM 929 O O . SER A 1 116 ? 8.815 4.729 14.625 1.00 89.25 116 SER A O 1
ATOM 931 N N . LEU A 1 117 ? 10.079 5.677 13.018 1.00 88.44 117 LEU A N 1
ATOM 932 C CA . LEU A 1 117 ? 11.246 4.800 13.154 1.00 88.44 117 LEU A CA 1
ATOM 933 C C . LEU A 1 117 ? 12.140 5.136 14.360 1.00 88.44 117 LEU A C 1
ATOM 935 O O . LEU A 1 117 ? 13.106 4.414 14.611 1.00 88.44 117 LEU A O 1
ATOM 939 N N . GLN A 1 118 ? 11.846 6.209 15.102 1.00 84.38 118 GLN A N 1
ATOM 940 C CA . GLN A 1 118 ? 12.588 6.586 16.313 1.00 84.38 118 GLN A CA 1
ATOM 941 C C . GLN A 1 118 ? 12.225 5.748 17.544 1.00 84.38 118 GLN A C 1
ATOM 943 O O . GLN A 1 1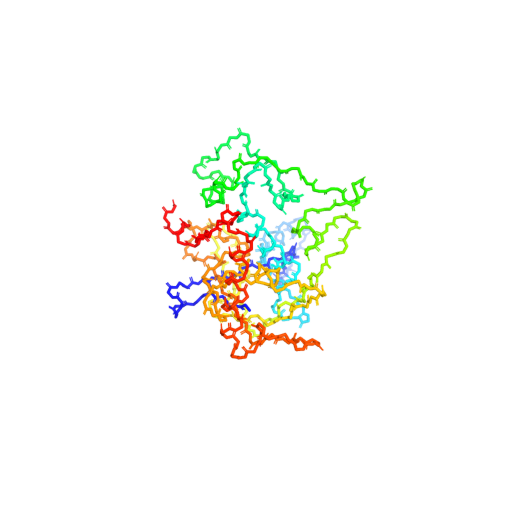18 ? 12.946 5.781 18.540 1.00 84.38 118 GLN A O 1
ATOM 948 N N . PHE A 1 119 ? 11.132 4.989 17.480 1.00 82.31 119 PHE A N 1
ATOM 949 C CA . PHE A 1 119 ? 10.611 4.231 18.610 1.00 82.31 119 PHE A CA 1
ATOM 950 C C . PHE A 1 119 ? 10.880 2.738 18.432 1.00 82.31 119 PHE A C 1
ATOM 952 O O . PHE A 1 119 ? 10.597 2.174 17.373 1.00 82.31 119 PHE A O 1
ATOM 959 N N . ASP A 1 120 ? 11.386 2.089 19.481 1.00 78.88 120 ASP A N 1
ATOM 960 C CA . ASP A 1 120 ? 11.529 0.635 19.495 1.00 78.88 120 ASP A CA 1
ATOM 961 C C . ASP A 1 120 ? 10.166 -0.040 19.696 1.00 78.88 120 ASP A C 1
ATOM 963 O O . ASP A 1 120 ? 9.336 0.413 20.490 1.00 78.88 120 ASP A O 1
ATOM 967 N N . ARG A 1 121 ? 9.923 -1.126 18.959 1.00 83.44 121 ARG A N 1
ATOM 968 C CA . ARG A 1 121 ? 8.659 -1.871 18.986 1.00 83.44 121 ARG A CA 1
ATOM 969 C C . ARG A 1 121 ? 8.962 -3.352 18.849 1.00 83.44 121 ARG A C 1
ATOM 971 O O . ARG A 1 121 ? 9.311 -3.824 17.770 1.00 83.44 121 ARG A O 1
ATOM 978 N N . LYS A 1 122 ? 8.781 -4.107 19.930 1.00 81.69 122 LYS A N 1
ATOM 979 C CA . LYS A 1 122 ? 8.954 -5.563 19.889 1.00 81.69 122 LYS A CA 1
ATOM 980 C C . LYS A 1 122 ? 7.858 -6.195 19.034 1.00 81.69 122 LYS A C 1
ATOM 982 O O . LYS A 1 122 ? 6.687 -5.851 19.184 1.00 81.69 122 LYS A O 1
ATOM 987 N N . SER A 1 123 ? 8.240 -7.111 18.143 1.00 86.06 123 SER A N 1
ATOM 988 C CA . SER A 1 123 ? 7.281 -7.926 17.390 1.00 86.06 123 SER A CA 1
ATOM 989 C C . SER A 1 123 ? 6.406 -8.723 18.353 1.00 86.06 123 SER A C 1
ATOM 991 O O . SER A 1 123 ? 6.927 -9.322 19.292 1.00 86.06 123 SER A O 1
ATOM 993 N N . CYS A 1 124 ? 5.099 -8.772 18.094 1.00 88.44 124 CYS A N 1
ATOM 994 C CA . CYS A 1 124 ? 4.211 -9.675 18.821 1.00 88.44 124 CYS A CA 1
ATOM 995 C C . CYS A 1 124 ? 4.590 -11.135 18.541 1.00 88.44 124 CYS A C 1
ATOM 997 O O . CYS A 1 124 ? 4.886 -11.486 17.394 1.00 88.44 124 CYS A O 1
ATOM 999 N N . ASP A 1 125 ? 4.495 -11.974 19.570 1.00 86.81 125 ASP A N 1
ATOM 1000 C CA . ASP A 1 125 ? 4.631 -13.427 19.477 1.00 86.81 125 ASP A CA 1
ATOM 1001 C C . ASP A 1 125 ? 3.366 -14.084 20.040 1.00 86.81 125 ASP A C 1
ATOM 1003 O O . ASP A 1 125 ? 3.240 -14.322 21.242 1.00 86.81 125 ASP A O 1
ATOM 1007 N N . TYR A 1 126 ? 2.399 -14.347 19.157 1.00 87.94 126 TYR A N 1
ATOM 1008 C CA . TYR A 1 126 ? 1.115 -14.922 19.558 1.00 87.94 126 TYR A CA 1
ATOM 1009 C C . TYR A 1 126 ? 1.273 -16.310 20.188 1.00 87.94 126 TYR A C 1
ATOM 1011 O O . TYR A 1 126 ? 0.548 -16.638 21.120 1.00 87.94 126 TYR A O 1
ATOM 1019 N N . MET A 1 127 ? 2.260 -17.091 19.738 1.00 88.12 127 MET A N 1
ATOM 1020 C CA . MET A 1 127 ? 2.511 -18.441 20.249 1.00 88.12 127 MET A CA 1
ATOM 1021 C C . MET A 1 127 ? 2.976 -18.441 21.712 1.00 88.12 127 MET A C 1
ATOM 1023 O O . MET A 1 127 ? 2.935 -19.485 22.357 1.00 88.12 127 MET A O 1
ATOM 1027 N N . ARG A 1 128 ? 3.451 -17.297 22.225 1.00 86.56 128 ARG A N 1
ATOM 1028 C CA . ARG A 1 128 ? 3.908 -17.138 23.614 1.00 86.56 128 ARG A CA 1
ATOM 1029 C C . ARG A 1 128 ? 2.963 -16.309 24.469 1.00 86.56 128 ARG A C 1
ATOM 1031 O O . ARG A 1 128 ? 2.787 -16.620 25.640 1.00 86.56 128 ARG A O 1
ATOM 1038 N N . GLU A 1 129 ? 2.427 -15.225 23.916 1.00 86.38 129 GLU A N 1
ATOM 1039 C CA . GLU A 1 129 ? 1.672 -14.227 24.683 1.00 86.38 129 GLU A CA 1
ATOM 1040 C C . GLU A 1 129 ? 0.150 -14.383 24.548 1.00 86.38 129 GLU A C 1
ATOM 1042 O O . GLU A 1 129 ? -0.585 -13.750 25.306 1.00 86.38 129 GLU A O 1
ATOM 1047 N N . GLU A 1 130 ? -0.331 -15.159 23.564 1.00 86.25 130 GLU A N 1
ATOM 1048 C CA . GLU A 1 130 ? -1.754 -15.326 23.192 1.00 86.25 130 GLU A CA 1
ATOM 1049 C C . GLU A 1 130 ? -2.515 -14.004 22.952 1.00 86.25 130 GLU A C 1
ATOM 1051 O O . GLU A 1 130 ? -3.739 -13.962 22.815 1.00 86.25 130 GLU A O 1
ATOM 1056 N N . LYS A 1 131 ? -1.785 -12.892 22.867 1.00 88.56 131 LYS A N 1
ATOM 1057 C CA . LYS A 1 131 ? -2.283 -11.543 22.625 1.00 88.56 131 LYS A CA 1
ATOM 1058 C C . LYS A 1 131 ? -1.386 -10.876 21.602 1.00 88.56 131 LYS A C 1
ATOM 1060 O O . LYS A 1 131 ? -0.177 -11.088 21.565 1.00 88.56 131 LYS A O 1
ATOM 1065 N N . VAL A 1 132 ? -1.989 -10.054 20.755 1.00 92.75 132 VAL A N 1
ATOM 1066 C CA . VAL A 1 132 ? -1.274 -9.306 19.724 1.00 92.75 132 VAL A CA 1
ATOM 1067 C C . VAL A 1 132 ? -1.750 -7.863 19.684 1.00 92.75 132 VAL A C 1
ATOM 1069 O O . VAL A 1 132 ? -2.822 -7.522 20.179 1.00 92.75 132 VAL A O 1
ATOM 1072 N N . CYS A 1 133 ? -0.944 -7.004 19.071 1.00 93.44 133 CYS A N 1
ATOM 1073 C CA . CYS A 1 133 ? -1.327 -5.630 18.792 1.00 93.44 133 CYS A CA 1
ATOM 1074 C C . CYS A 1 133 ? -2.474 -5.548 17.762 1.00 93.44 133 CYS A C 1
ATOM 1076 O O . CYS A 1 133 ? -2.744 -6.509 17.037 1.00 93.44 133 CYS A O 1
ATOM 1078 N N . LEU A 1 134 ? -3.096 -4.369 17.646 1.00 95.38 134 LEU A N 1
ATOM 1079 C CA . LEU A 1 134 ? -4.212 -4.109 16.728 1.00 95.38 134 LEU A CA 1
ATOM 1080 C C . LEU A 1 134 ? -3.880 -4.536 15.292 1.00 95.38 134 LEU A C 1
ATOM 1082 O O . LEU A 1 134 ? -4.630 -5.278 14.668 1.00 95.38 134 LEU A O 1
ATOM 1086 N N . VAL A 1 135 ? -2.721 -4.122 14.779 1.00 95.44 135 VAL A N 1
ATOM 1087 C CA . VAL A 1 135 ? -2.330 -4.404 13.388 1.00 95.44 135 VAL A CA 1
ATOM 1088 C C . VAL A 1 135 ? -2.113 -5.901 13.147 1.00 95.44 135 VAL A C 1
ATOM 1090 O O . VAL A 1 135 ? -2.524 -6.421 12.112 1.00 95.44 135 VAL A O 1
ATOM 1093 N N . CYS A 1 136 ? -1.521 -6.623 14.101 1.00 94.88 136 CYS A N 1
ATOM 1094 C CA . CYS A 1 136 ? -1.382 -8.078 14.008 1.00 94.88 136 CYS A CA 1
ATOM 1095 C C . CYS A 1 136 ? -2.729 -8.801 14.096 1.00 94.88 136 CYS A C 1
ATOM 1097 O O . CYS A 1 136 ? -2.869 -9.845 13.473 1.00 94.88 136 CYS A O 1
ATOM 1099 N N . ASN A 1 137 ? -3.721 -8.258 14.805 1.00 95.38 137 ASN A N 1
ATOM 1100 C CA . ASN A 1 137 ? -5.076 -8.813 14.802 1.00 95.38 137 ASN A CA 1
ATOM 1101 C C . ASN A 1 137 ? -5.742 -8.649 13.422 1.00 95.38 137 ASN A C 1
ATOM 1103 O O . ASN A 1 137 ? -6.298 -9.590 12.862 1.00 95.38 137 ASN A O 1
ATOM 1107 N N . LEU A 1 138 ? -5.611 -7.464 12.818 1.00 96.94 138 LEU A N 1
ATOM 1108 C CA . LEU A 1 138 ? -6.195 -7.160 11.508 1.00 96.94 138 LEU A CA 1
ATOM 1109 C C . LEU A 1 138 ? -5.527 -7.944 10.369 1.00 96.94 138 LEU A C 1
ATOM 1111 O O . LEU A 1 138 ? -6.197 -8.551 9.536 1.00 96.94 138 LEU A O 1
ATOM 1115 N N . PHE A 1 139 ? -4.195 -7.961 10.330 1.00 96.25 139 PHE A N 1
ATOM 1116 C CA . PHE A 1 139 ? -3.431 -8.525 9.213 1.00 96.25 139 PHE A CA 1
ATOM 1117 C C . PHE A 1 139 ? -2.846 -9.912 9.501 1.00 96.25 139 PHE A C 1
ATOM 1119 O O . PHE A 1 139 ? -2.308 -10.546 8.590 1.00 96.25 139 PHE A O 1
ATOM 1126 N N . GLY A 1 140 ? -2.957 -10.412 10.726 1.00 93.56 140 GLY A N 1
ATOM 1127 C CA . GLY A 1 140 ? -2.366 -11.675 11.157 1.00 93.56 140 GLY A CA 1
ATOM 1128 C C . GLY A 1 140 ? -0.886 -11.553 11.519 1.00 93.56 140 GLY A C 1
ATOM 1129 O O . GLY A 1 140 ? -0.197 -10.575 11.204 1.00 93.56 140 GLY A O 1
ATOM 1130 N N . THR A 1 141 ? -0.374 -12.586 12.172 1.00 91.62 141 THR A N 1
ATOM 1131 C CA . THR A 1 141 ? 1.050 -12.771 12.477 1.00 91.62 141 THR A CA 1
ATOM 1132 C C . THR A 1 141 ? 1.355 -14.269 12.541 1.00 91.62 141 THR A C 1
ATOM 1134 O O . THR A 1 141 ? 0.477 -15.094 12.298 1.00 91.62 141 THR A O 1
ATOM 1137 N N . THR A 1 142 ? 2.593 -14.655 12.834 1.00 87.50 142 THR A N 1
ATOM 1138 C CA . THR A 1 142 ? 2.941 -16.067 13.029 1.00 87.50 142 THR A CA 1
ATOM 1139 C C . THR A 1 142 ? 2.033 -16.695 14.090 1.00 87.50 142 THR A C 1
ATOM 1141 O O . THR A 1 142 ? 1.959 -16.198 15.210 1.00 87.50 142 THR A O 1
ATOM 1144 N N . GLY A 1 143 ? 1.334 -17.773 13.725 1.00 87.69 143 GLY A N 1
ATOM 1145 C CA . GLY A 1 143 ? 0.406 -18.478 14.615 1.00 87.69 143 GLY A CA 1
ATOM 1146 C C . GLY A 1 143 ? -0.996 -17.868 14.733 1.00 87.69 143 GLY A C 1
ATOM 1147 O O . GLY A 1 143 ? -1.841 -18.476 15.377 1.00 87.69 143 GLY A O 1
ATOM 1148 N N . LEU A 1 144 ? -1.273 -16.718 14.103 1.00 92.25 144 LEU A N 1
ATOM 1149 C CA . LEU A 1 144 ? -2.580 -16.054 14.164 1.00 92.25 144 LEU A CA 1
ATOM 1150 C C . LEU A 1 144 ? -3.059 -15.617 12.777 1.00 92.25 144 LEU A C 1
ATOM 1152 O O . LEU A 1 144 ? -2.427 -14.795 12.105 1.00 92.25 144 LEU A O 1
ATOM 1156 N N . GLN A 1 145 ? -4.225 -16.120 12.378 1.00 93.75 145 GLN A N 1
ATOM 1157 C CA . GLN A 1 145 ? -4.912 -15.672 11.171 1.00 93.75 145 GLN A CA 1
ATOM 1158 C C . GLN A 1 145 ? -5.450 -14.247 11.361 1.00 93.75 145 GLN A C 1
ATOM 1160 O O . GLN A 1 145 ? -6.056 -13.933 12.379 1.00 93.75 145 GLN A O 1
ATOM 1165 N N . GLY A 1 146 ? -5.213 -13.383 10.372 1.00 95.31 146 GLY A N 1
ATOM 1166 C CA . GLY A 1 146 ? -5.756 -12.025 10.370 1.00 95.31 146 GLY A CA 1
ATOM 1167 C C . GLY A 1 146 ? -7.228 -11.981 9.976 1.00 95.31 146 GLY A C 1
ATOM 1168 O O . GLY A 1 146 ? -7.741 -12.913 9.362 1.00 95.31 146 GLY A O 1
ATOM 1169 N N . LEU A 1 147 ? -7.874 -10.856 10.270 1.00 97.31 147 LEU A N 1
ATOM 1170 C CA . LEU A 1 147 ? -9.265 -10.586 9.899 1.00 97.31 147 LEU A CA 1
ATOM 1171 C C . LEU A 1 147 ? -9.434 -10.049 8.470 1.00 97.31 147 LEU A C 1
ATOM 1173 O O . LEU A 1 147 ? -10.565 -9.962 8.005 1.00 97.31 147 LEU A O 1
ATOM 1177 N N . ILE A 1 148 ? -8.341 -9.676 7.792 1.00 98.19 148 ILE A N 1
ATOM 1178 C CA . ILE A 1 148 ? -8.344 -9.099 6.439 1.00 98.19 148 ILE A CA 1
ATOM 1179 C C . ILE A 1 148 ? -7.613 -10.020 5.457 1.00 98.19 148 ILE A C 1
ATOM 1181 O O . ILE A 1 148 ? -6.439 -10.386 5.654 1.00 98.19 148 ILE A O 1
ATOM 1185 N N . PHE A 1 149 ? -8.295 -10.317 4.357 1.00 97.75 149 PHE A N 1
ATOM 1186 C CA . PHE A 1 149 ? -7.843 -11.171 3.269 1.00 97.75 149 PHE A CA 1
ATOM 1187 C C . PHE A 1 149 ? -7.761 -10.359 1.981 1.00 97.75 149 PHE A C 1
ATOM 1189 O O . PHE A 1 149 ? -8.613 -9.526 1.695 1.00 97.75 149 PHE A O 1
ATOM 1196 N N . PHE A 1 150 ? -6.690 -10.584 1.229 1.00 97.75 150 PHE A N 1
ATOM 1197 C CA . PHE A 1 150 ? -6.424 -9.899 -0.027 1.00 97.75 150 PHE A CA 1
ATOM 1198 C C . PHE A 1 150 ? -6.304 -10.959 -1.103 1.00 97.75 150 PHE A C 1
ATOM 1200 O O . PHE A 1 150 ? -5.396 -11.794 -1.016 1.00 97.75 150 PHE A O 1
ATOM 1207 N N . ASP A 1 151 ? -7.177 -10.883 -2.096 1.00 96.62 151 ASP A N 1
ATOM 1208 C CA . ASP A 1 151 ? -7.012 -11.652 -3.318 1.00 96.62 151 ASP A CA 1
ATOM 1209 C C . ASP A 1 151 ? -5.908 -11.047 -4.183 1.00 96.62 151 ASP A C 1
ATOM 1211 O O . ASP A 1 151 ? -5.398 -9.947 -3.932 1.00 96.62 151 ASP A O 1
ATOM 1215 N N . ASP A 1 152 ? -5.506 -11.795 -5.203 1.00 96.25 152 ASP A N 1
ATOM 1216 C CA . ASP A 1 152 ? -4.549 -11.311 -6.182 1.00 96.25 152 ASP A CA 1
ATOM 1217 C C . ASP A 1 152 ? -5.177 -10.225 -7.062 1.00 96.25 152 ASP A C 1
ATOM 1219 O O . ASP A 1 152 ? -6.318 -10.321 -7.511 1.00 96.25 152 ASP A O 1
ATOM 1223 N N . PHE A 1 153 ? -4.405 -9.172 -7.316 1.00 97.50 153 PHE A N 1
ATOM 1224 C CA . PHE A 1 153 ? -4.825 -8.032 -8.120 1.00 97.50 153 PHE A CA 1
ATOM 1225 C C . PHE A 1 153 ? -4.369 -8.263 -9.559 1.00 97.50 153 PHE A C 1
ATOM 1227 O O . PHE A 1 153 ? -3.172 -8.206 -9.850 1.00 97.50 153 PHE A O 1
ATOM 1234 N N . VAL A 1 154 ? -5.311 -8.519 -10.460 1.00 97.06 154 VAL A N 1
ATOM 1235 C CA . VAL A 1 154 ? -5.050 -8.917 -11.848 1.00 97.06 154 VAL A CA 1
ATOM 1236 C C . VAL A 1 154 ? -5.229 -7.726 -12.781 1.00 97.06 154 VAL A C 1
ATOM 1238 O O . VAL A 1 154 ? -6.185 -6.963 -12.660 1.00 97.06 154 VAL A O 1
ATOM 1241 N N . GLY A 1 155 ? -4.287 -7.548 -13.699 1.00 96.50 155 GLY A N 1
ATOM 1242 C CA . GLY A 1 155 ? -4.335 -6.541 -14.747 1.00 96.50 155 GLY A CA 1
ATOM 1243 C C . GLY A 1 155 ? -4.521 -7.165 -16.123 1.00 96.50 155 GLY A C 1
ATOM 1244 O O . GLY A 1 155 ? -3.965 -8.224 -16.405 1.00 96.50 155 GLY A O 1
ATOM 1245 N N . ASP A 1 156 ? -5.269 -6.476 -16.977 1.00 94.38 156 ASP A N 1
ATOM 1246 C CA . ASP A 1 156 ? -5.437 -6.820 -18.389 1.00 94.38 156 ASP A CA 1
ATOM 1247 C C . ASP A 1 156 ? -4.802 -5.727 -19.253 1.00 94.38 156 ASP A C 1
ATOM 1249 O O . ASP A 1 156 ? -5.429 -4.732 -19.617 1.00 94.38 156 ASP A O 1
ATOM 1253 N N . PHE A 1 157 ? -3.490 -5.838 -19.446 1.00 92.81 157 PHE A N 1
ATOM 1254 C CA . PHE A 1 157 ? -2.697 -4.905 -20.238 1.00 92.81 157 PHE A CA 1
ATOM 1255 C C . PHE A 1 157 ? -1.370 -5.545 -20.655 1.00 92.81 157 PHE A C 1
ATOM 1257 O O . PHE A 1 157 ? -0.898 -6.520 -20.062 1.00 92.81 157 PHE A O 1
ATOM 1264 N N . GLU A 1 158 ? -0.722 -4.943 -21.647 1.00 90.25 158 GLU A N 1
ATOM 1265 C CA . GLU A 1 158 ? 0.620 -5.333 -22.067 1.00 90.25 158 GLU A CA 1
ATOM 1266 C C . GLU A 1 158 ? 1.694 -4.677 -21.194 1.00 90.25 158 GLU A C 1
ATOM 1268 O O . GLU A 1 158 ? 1.698 -3.468 -20.939 1.00 90.25 158 GLU A O 1
ATOM 1273 N N . THR A 1 159 ? 2.637 -5.491 -20.733 1.00 92.25 159 THR A N 1
ATOM 1274 C CA . THR A 1 159 ? 3.826 -5.023 -20.023 1.00 92.25 159 THR A CA 1
ATOM 1275 C C . THR A 1 159 ? 4.849 -4.444 -20.997 1.00 92.25 159 THR A C 1
ATOM 1277 O O . THR A 1 159 ? 4.848 -4.727 -22.194 1.00 92.25 159 THR A O 1
ATOM 1280 N N . LYS A 1 160 ? 5.767 -3.627 -20.475 1.00 92.75 160 LYS A N 1
ATOM 1281 C CA . LYS A 1 160 ? 6.900 -3.082 -21.234 1.00 92.75 160 LYS A CA 1
ATOM 1282 C C . LYS A 1 160 ? 8.215 -3.553 -20.641 1.00 92.75 160 LYS A C 1
ATOM 1284 O O . LYS A 1 160 ? 8.305 -3.771 -19.439 1.00 92.75 160 LYS A O 1
ATOM 1289 N N . ILE A 1 161 ? 9.254 -3.648 -21.462 1.00 90.50 161 ILE A N 1
ATOM 1290 C CA . ILE A 1 161 ? 10.621 -3.860 -20.981 1.00 90.50 161 ILE A CA 1
ATOM 1291 C C . ILE A 1 161 ? 11.316 -2.503 -20.898 1.00 90.50 161 ILE A C 1
ATOM 1293 O O . ILE A 1 161 ? 11.383 -1.772 -21.885 1.00 90.50 161 ILE A O 1
ATOM 1297 N N . ILE A 1 162 ? 11.844 -2.172 -19.721 1.00 90.88 162 ILE A N 1
ATOM 1298 C CA . ILE A 1 162 ? 12.663 -0.980 -19.495 1.00 90.88 162 ILE A CA 1
ATOM 1299 C C . ILE A 1 162 ? 14.106 -1.389 -19.216 1.00 90.88 162 ILE A C 1
ATOM 1301 O O . ILE A 1 162 ? 14.373 -2.323 -18.459 1.00 90.88 162 ILE A O 1
ATOM 1305 N N . HIS A 1 163 ? 15.035 -0.640 -19.807 1.00 88.25 163 HIS A N 1
ATOM 1306 C CA . HIS A 1 163 ? 16.467 -0.750 -19.563 1.00 88.25 163 HIS A CA 1
ATOM 1307 C C . HIS A 1 163 ? 16.883 0.255 -18.488 1.00 88.25 163 HIS A C 1
ATOM 1309 O O . HIS A 1 163 ? 16.690 1.462 -18.642 1.00 88.25 163 HIS A O 1
ATOM 1315 N N . LEU A 1 164 ? 17.459 -0.242 -17.397 1.00 86.56 164 LEU A N 1
ATOM 1316 C CA . LEU A 1 164 ? 18.001 0.582 -16.324 1.00 86.56 164 LEU A CA 1
ATOM 1317 C C . LEU A 1 164 ? 19.478 0.937 -16.596 1.00 86.56 164 LEU A C 1
ATOM 1319 O O . LEU A 1 164 ? 20.178 0.165 -17.257 1.00 86.56 164 LEU A O 1
ATOM 1323 N N . PRO A 1 165 ? 19.999 2.053 -16.041 1.00 81.19 165 PRO A N 1
ATOM 1324 C CA . PRO A 1 165 ? 21.355 2.558 -16.315 1.00 81.19 165 PRO A CA 1
ATOM 1325 C C . PRO A 1 165 ? 22.523 1.592 -16.041 1.00 81.19 165 PRO A C 1
ATOM 1327 O O . PRO A 1 165 ? 23.635 1.829 -16.500 1.00 81.19 165 PRO A O 1
ATOM 1330 N N . HIS A 1 166 ? 22.296 0.496 -15.312 1.00 77.25 166 HIS A N 1
ATOM 1331 C CA . HIS A 1 166 ? 23.313 -0.514 -14.988 1.00 77.25 166 HIS A CA 1
ATOM 1332 C C . HIS A 1 166 ? 23.166 -1.813 -15.798 1.00 77.25 166 HIS A C 1
ATOM 1334 O O . HIS A 1 166 ? 23.653 -2.863 -15.382 1.00 77.25 166 HIS A O 1
ATOM 1340 N N . GLY A 1 167 ? 22.462 -1.762 -16.933 1.00 73.06 167 GLY A N 1
ATOM 1341 C CA . GLY A 1 167 ? 22.267 -2.911 -17.823 1.00 73.06 167 GLY A CA 1
ATOM 1342 C C . GLY A 1 167 ? 21.219 -3.920 -17.342 1.00 73.06 167 GLY A C 1
ATOM 1343 O O . GLY A 1 167 ? 21.025 -4.944 -17.991 1.00 73.06 167 GLY A O 1
ATOM 1344 N N . GLU A 1 168 ? 20.526 -3.646 -16.231 1.00 80.12 168 GLU A N 1
ATOM 1345 C CA . GLU A 1 168 ? 19.363 -4.432 -15.805 1.00 80.12 168 GLU A CA 1
ATOM 1346 C C . GLU A 1 168 ? 18.188 -4.144 -16.749 1.00 80.12 168 GLU A C 1
ATOM 1348 O O . GLU A 1 168 ? 17.860 -2.986 -17.011 1.00 80.12 168 GLU A O 1
ATOM 1353 N N . LYS A 1 169 ? 17.542 -5.198 -17.251 1.00 86.06 169 LYS A N 1
ATOM 1354 C CA . LYS A 1 169 ? 16.257 -5.101 -17.947 1.00 86.06 169 LYS A CA 1
ATOM 1355 C C . LYS A 1 169 ? 15.162 -5.531 -16.982 1.00 86.06 169 LYS A C 1
ATOM 1357 O O . LYS A 1 169 ? 15.308 -6.548 -16.303 1.00 86.06 169 LYS A O 1
ATOM 1362 N N . ILE A 1 170 ? 14.073 -4.780 -16.918 1.00 89.25 170 ILE A N 1
ATOM 1363 C CA . ILE A 1 170 ? 12.930 -5.113 -16.066 1.00 89.25 170 ILE A CA 1
ATOM 1364 C C . ILE A 1 170 ? 11.640 -5.037 -16.865 1.00 89.25 170 ILE A C 1
ATOM 1366 O O . ILE A 1 170 ? 11.449 -4.127 -17.670 1.00 89.25 170 ILE A O 1
ATOM 1370 N N . GLU A 1 171 ? 10.754 -5.994 -16.634 1.00 91.56 171 GLU A N 1
ATOM 1371 C CA . GLU A 1 171 ? 9.400 -5.956 -17.165 1.00 91.56 171 GLU A CA 1
ATOM 1372 C C . GLU A 1 171 ? 8.504 -5.132 -16.235 1.00 91.56 171 GLU A C 1
ATOM 1374 O O . GLU A 1 171 ? 8.523 -5.314 -15.020 1.00 91.56 171 GLU A O 1
ATOM 1379 N N . VAL A 1 172 ? 7.727 -4.201 -16.775 1.00 94.81 172 VAL A N 1
ATOM 1380 C CA . VAL A 1 172 ? 6.973 -3.219 -15.993 1.00 94.81 172 VAL A CA 1
ATOM 1381 C C . VAL A 1 172 ? 5.544 -3.083 -16.491 1.00 94.81 172 VAL A C 1
ATOM 1383 O O . VAL A 1 172 ? 5.272 -3.202 -17.686 1.00 94.81 172 VAL A O 1
ATOM 1386 N N . ALA A 1 173 ? 4.637 -2.756 -15.578 1.00 97.31 173 ALA A N 1
ATOM 1387 C CA . ALA A 1 173 ? 3.339 -2.209 -15.930 1.00 97.31 173 ALA A CA 1
ATOM 1388 C C . ALA A 1 173 ? 3.502 -0.719 -16.290 1.00 97.31 173 ALA A C 1
ATOM 1390 O O . ALA A 1 173 ? 4.096 0.029 -15.498 1.00 97.31 173 ALA A O 1
ATOM 1391 N N . PRO A 1 174 ? 3.028 -0.278 -17.470 1.00 97.38 174 PRO A N 1
ATOM 1392 C CA . PRO A 1 174 ? 3.120 1.117 -17.882 1.00 97.38 174 PRO A CA 1
ATOM 1393 C C . PRO A 1 174 ? 2.204 2.048 -17.060 1.00 97.38 174 PRO A C 1
ATOM 1395 O O . PRO A 1 174 ? 1.278 1.580 -16.388 1.00 97.38 174 PRO A O 1
ATOM 1398 N N . PRO A 1 175 ? 2.420 3.372 -17.139 1.00 98.06 175 PRO A N 1
ATOM 1399 C CA . PRO A 1 175 ? 1.536 4.373 -16.551 1.00 98.06 175 PRO A CA 1
ATOM 1400 C C . PRO A 1 175 ? 0.078 4.168 -16.964 1.00 98.06 175 PRO A C 1
ATOM 1402 O O . PRO A 1 175 ? -0.205 3.854 -18.119 1.00 98.06 175 PRO A O 1
ATOM 1405 N N . GLY A 1 176 ? -0.851 4.350 -16.025 1.00 97.38 176 GLY A N 1
ATOM 1406 C CA . GLY A 1 176 ? -2.286 4.167 -16.259 1.00 97.38 176 GLY A CA 1
ATOM 1407 C C . GLY A 1 176 ? -2.778 2.720 -16.152 1.00 97.38 176 GLY A C 1
ATOM 1408 O O . GLY A 1 176 ? -3.988 2.512 -16.093 1.00 97.38 176 GLY A O 1
ATOM 1409 N N . SER A 1 177 ? -1.879 1.733 -16.057 1.00 97.88 177 SER A N 1
ATOM 1410 C CA . SER A 1 177 ? -2.256 0.324 -15.877 1.00 97.88 177 SER A CA 1
ATOM 1411 C C . SER A 1 177 ? -3.136 0.129 -14.643 1.00 97.88 177 SER A C 1
ATOM 1413 O O . SER A 1 177 ? -2.838 0.662 -13.568 1.00 97.88 177 SER A O 1
ATOM 1415 N N . ARG A 1 178 ? -4.203 -0.663 -14.780 1.00 97.81 178 ARG A N 1
ATOM 1416 C CA . ARG A 1 178 ? -5.149 -0.972 -13.700 1.00 97.81 178 ARG A CA 1
ATOM 1417 C C . ARG A 1 178 ? -5.065 -2.448 -13.336 1.00 97.81 178 ARG A C 1
ATOM 1419 O O . ARG A 1 178 ? -5.032 -3.306 -14.209 1.00 97.81 178 ARG A O 1
ATOM 1426 N N . PHE A 1 179 ? -5.061 -2.712 -12.036 1.00 98.06 179 PHE A N 1
ATOM 1427 C CA . PHE A 1 179 ? -5.189 -4.044 -11.462 1.00 98.06 179 PHE A CA 1
ATOM 1428 C C . PHE A 1 179 ? -6.442 -4.099 -10.592 1.00 98.06 179 PHE A C 1
ATOM 1430 O O . PHE A 1 179 ? -6.631 -3.228 -9.730 1.00 98.06 179 PHE A O 1
ATOM 1437 N N . ILE A 1 180 ? -7.264 -5.117 -10.805 1.00 97.88 180 ILE A N 1
ATOM 1438 C CA . ILE A 1 180 ? -8.542 -5.339 -10.129 1.00 97.88 180 ILE A CA 1
ATOM 1439 C C . ILE A 1 180 ? -8.381 -6.538 -9.196 1.00 97.88 180 ILE A C 1
ATOM 1441 O O . ILE A 1 180 ? -7.804 -7.550 -9.581 1.00 97.88 180 ILE A O 1
ATOM 1445 N N . GLY A 1 181 ? -8.857 -6.405 -7.966 1.00 96.75 181 GLY A N 1
ATOM 1446 C CA . GLY A 1 181 ? -8.807 -7.452 -6.953 1.00 96.75 181 GLY A CA 1
ATOM 1447 C C . GLY A 1 181 ? -9.782 -7.142 -5.827 1.00 96.75 181 GLY A C 1
ATOM 1448 O O . GLY A 1 181 ? -10.293 -6.022 -5.738 1.00 96.75 181 GLY A O 1
ATOM 1449 N N . GLU A 1 182 ? -10.024 -8.130 -4.977 1.00 97.69 182 GLU A N 1
ATOM 1450 C CA . GLU A 1 182 ? -10.964 -8.039 -3.865 1.00 97.69 182 GLU A CA 1
ATOM 1451 C C . GLU A 1 182 ? -10.227 -8.056 -2.521 1.00 97.69 182 GLU A C 1
ATOM 1453 O O . GLU A 1 182 ? -9.170 -8.675 -2.355 1.00 97.69 182 GLU A O 1
ATOM 1458 N N . VAL A 1 183 ? -10.780 -7.329 -1.550 1.00 97.94 183 VAL A N 1
ATOM 1459 C CA . VAL A 1 183 ? -10.326 -7.357 -0.161 1.00 97.94 183 VAL A CA 1
ATOM 1460 C C . VAL A 1 183 ? -11.519 -7.725 0.700 1.00 97.94 183 VAL A C 1
ATOM 1462 O O . VAL A 1 183 ? -12.451 -6.934 0.840 1.00 97.94 183 VAL A O 1
ATOM 1465 N N . THR A 1 184 ? -11.480 -8.916 1.284 1.00 97.25 184 THR A N 1
ATOM 1466 C CA . THR A 1 184 ? -12.533 -9.410 2.171 1.00 97.25 184 THR A CA 1
ATOM 1467 C C . THR A 1 184 ? -12.095 -9.297 3.622 1.00 97.25 184 THR A C 1
ATOM 1469 O O . THR A 1 184 ? -10.905 -9.299 3.953 1.00 97.25 184 THR A O 1
ATOM 1472 N N . PHE A 1 185 ? -13.062 -9.155 4.521 1.00 96.38 185 PHE A N 1
ATOM 1473 C CA . PHE A 1 185 ? -12.784 -9.013 5.941 1.00 96.38 185 PHE A CA 1
ATOM 1474 C C . PHE A 1 185 ? -13.870 -9.650 6.800 1.00 96.38 185 PHE A C 1
ATOM 1476 O O . PHE A 1 185 ? -15.017 -9.796 6.380 1.00 96.38 185 PHE A O 1
ATOM 1483 N N . ALA A 1 186 ? -13.504 -10.011 8.028 1.00 94.50 186 ALA A N 1
ATOM 1484 C CA . ALA A 1 186 ? -14.404 -10.626 8.991 1.00 94.50 186 ALA A CA 1
ATOM 1485 C C . ALA A 1 186 ? -14.556 -9.744 10.236 1.00 94.50 186 ALA A C 1
ATOM 1487 O O . ALA A 1 186 ? -13.586 -9.509 10.952 1.00 94.50 186 ALA A O 1
ATOM 1488 N N . ASN A 1 187 ? -15.789 -9.302 10.510 1.00 90.88 187 ASN A N 1
ATOM 1489 C CA . ASN A 1 187 ? -16.191 -8.636 11.758 1.00 90.88 187 ASN A CA 1
ATOM 1490 C C . ASN A 1 187 ? -15.302 -7.449 12.183 1.00 90.88 187 ASN A C 1
ATOM 1492 O O . ASN A 1 187 ? -15.048 -7.269 13.373 1.00 90.88 187 ASN A O 1
ATOM 1496 N N . LEU A 1 188 ? -14.835 -6.640 11.227 1.00 94.69 188 LEU A N 1
ATOM 1497 C CA . LEU A 1 188 ? -14.122 -5.406 11.550 1.00 94.69 188 LEU A CA 1
ATOM 1498 C C . LEU A 1 188 ? -15.071 -4.371 12.134 1.00 94.69 188 LEU A C 1
ATOM 1500 O O . LEU A 1 188 ? -16.188 -4.188 11.640 1.00 94.69 188 LEU A O 1
ATOM 1504 N N . LYS A 1 189 ? -14.592 -3.638 13.136 1.00 94.75 189 LYS A N 1
ATOM 1505 C CA . LYS A 1 189 ? -15.276 -2.422 13.575 1.00 94.75 189 LYS A CA 1
ATOM 1506 C C . LYS A 1 189 ? -15.182 -1.336 12.492 1.00 94.75 189 LYS A C 1
ATOM 1508 O O . LYS A 1 189 ? -14.205 -1.330 11.733 1.00 94.75 189 LYS A O 1
ATOM 1513 N N . PRO A 1 190 ? -16.130 -0.384 12.423 1.00 95.19 190 PRO A N 1
ATOM 1514 C CA . PRO A 1 190 ? -16.082 0.703 11.444 1.00 95.19 190 PRO A CA 1
ATOM 1515 C C . PRO A 1 190 ? -14.754 1.476 11.450 1.00 95.19 190 PRO A C 1
ATOM 1517 O O . PRO A 1 190 ? -14.191 1.743 10.390 1.00 95.19 190 PRO A O 1
ATOM 1520 N N . GLU A 1 191 ? -14.191 1.769 12.623 1.00 96.50 191 GLU A N 1
ATOM 1521 C CA . GLU A 1 191 ? -12.901 2.454 12.751 1.00 96.50 191 GLU A CA 1
ATOM 1522 C C . GLU A 1 191 ? -11.703 1.603 12.289 1.00 96.50 191 GLU A C 1
ATOM 1524 O O . GLU A 1 191 ? -10.707 2.141 11.809 1.00 96.50 191 GLU A O 1
ATOM 1529 N N . GLU A 1 192 ? -11.791 0.274 12.374 1.00 97.56 192 GLU A N 1
ATOM 1530 C CA . GLU A 1 192 ? -10.752 -0.647 11.891 1.00 97.56 192 GLU A CA 1
ATOM 1531 C C . GLU A 1 192 ? -10.796 -0.780 10.365 1.00 97.56 192 GLU A C 1
ATOM 1533 O O . GLU A 1 192 ? -9.751 -0.797 9.708 1.00 97.56 192 GLU A O 1
ATOM 1538 N N . LEU A 1 193 ? -12.000 -0.806 9.785 1.00 97.00 193 LEU A N 1
ATOM 1539 C CA . LEU A 1 193 ? -12.181 -0.714 8.338 1.00 97.00 193 LEU A CA 1
ATOM 1540 C C . LEU A 1 193 ? -11.711 0.656 7.822 1.00 97.00 193 LEU A C 1
ATOM 1542 O O . LEU A 1 193 ? -10.996 0.735 6.824 1.00 97.00 193 LEU A O 1
ATOM 1546 N N . GLY A 1 194 ? -12.015 1.732 8.545 1.00 97.62 194 GLY A N 1
ATOM 1547 C CA . GLY A 1 194 ? -11.476 3.061 8.274 1.00 97.62 194 GLY A CA 1
ATOM 1548 C C . GLY A 1 194 ? -9.949 3.117 8.323 1.00 97.62 194 GLY A C 1
ATOM 1549 O O . GLY A 1 194 ? -9.333 3.751 7.468 1.00 97.62 194 GLY A O 1
ATOM 1550 N N . LEU A 1 195 ? -9.321 2.405 9.263 1.00 98.50 195 LEU A N 1
ATOM 1551 C CA . LEU A 1 195 ? -7.864 2.291 9.355 1.00 98.50 195 LEU A CA 1
ATOM 1552 C C . LEU A 1 195 ? -7.268 1.550 8.148 1.00 98.50 195 LEU A C 1
ATOM 1554 O O . LEU A 1 195 ? -6.221 1.958 7.638 1.00 98.50 195 LEU A O 1
ATOM 1558 N N . LEU A 1 196 ? -7.937 0.502 7.653 1.00 98.44 196 LEU A N 1
ATOM 1559 C CA . LEU A 1 196 ? -7.557 -0.177 6.410 1.00 98.44 196 LEU A CA 1
ATOM 1560 C C . LEU A 1 196 ? -7.575 0.800 5.221 1.00 98.44 196 LEU A C 1
ATOM 1562 O O . LEU A 1 196 ? -6.583 0.899 4.491 1.00 98.44 196 LEU A O 1
ATOM 1566 N N . LEU A 1 197 ? -8.663 1.561 5.060 1.00 98.25 197 LEU A N 1
ATOM 1567 C CA . LEU A 1 197 ? -8.801 2.563 3.996 1.00 98.25 197 LEU A CA 1
ATOM 1568 C C . LEU A 1 197 ? -7.764 3.690 4.141 1.00 98.25 197 LEU A C 1
ATOM 1570 O O . LEU A 1 197 ? -7.126 4.095 3.164 1.00 98.25 197 LEU A O 1
ATOM 1574 N N . PHE A 1 198 ? -7.514 4.147 5.369 1.00 98.38 198 PHE A N 1
ATOM 1575 C CA . PHE A 1 198 ? -6.457 5.108 5.671 1.00 98.38 198 PHE A CA 1
ATOM 1576 C C . PHE A 1 198 ? -5.080 4.575 5.248 1.00 98.38 198 PHE A C 1
ATOM 1578 O O . PHE A 1 198 ? -4.297 5.314 4.636 1.00 98.38 198 PHE A O 1
ATOM 1585 N N . GLY A 1 199 ? -4.805 3.295 5.520 1.00 97.69 199 GLY A N 1
ATOM 1586 C CA . GLY A 1 199 ? -3.595 2.585 5.111 1.00 97.69 199 GLY A CA 1
ATOM 1587 C C . GLY A 1 199 ? -3.430 2.488 3.594 1.00 97.69 199 GLY A C 1
ATOM 1588 O O . GLY A 1 199 ? -2.310 2.614 3.101 1.00 97.69 199 GLY A O 1
ATOM 1589 N N . MET A 1 200 ? -4.528 2.373 2.841 1.00 98.19 200 MET A N 1
ATOM 1590 C CA . MET A 1 200 ? -4.545 2.500 1.374 1.00 98.19 200 MET A CA 1
ATOM 1591 C C . MET A 1 200 ? -4.294 3.941 0.888 1.00 98.19 200 MET A C 1
ATOM 1593 O O . MET A 1 200 ? -4.119 4.176 -0.302 1.00 98.19 200 MET A O 1
ATOM 1597 N N . GLY A 1 201 ? -4.254 4.931 1.783 1.00 97.75 201 GLY A N 1
ATOM 1598 C CA . GLY A 1 201 ? -4.083 6.345 1.434 1.00 97.75 201 GLY A CA 1
ATOM 1599 C C . GLY A 1 201 ? -5.389 7.068 1.088 1.00 97.75 201 GLY A C 1
ATOM 1600 O O . GLY A 1 201 ? -5.342 8.166 0.531 1.00 97.75 201 GLY A O 1
ATOM 1601 N N . LEU A 1 202 ? -6.548 6.476 1.385 1.00 98.06 202 LEU A N 1
ATOM 1602 C CA . LEU A 1 202 ? -7.856 7.113 1.206 1.00 98.06 202 LEU A CA 1
ATOM 1603 C C . LEU A 1 202 ? -8.113 8.120 2.331 1.00 98.06 202 LEU A C 1
ATOM 1605 O O . LEU A 1 202 ? -7.695 7.902 3.469 1.00 98.06 202 LEU A O 1
ATOM 1609 N N . ARG A 1 203 ? -8.771 9.239 2.010 1.00 94.94 203 ARG A N 1
ATOM 1610 C CA . ARG A 1 203 ? -9.105 10.299 2.980 1.00 94.94 203 ARG 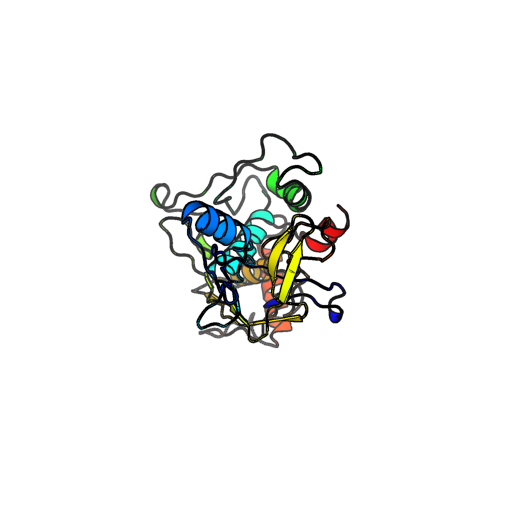A CA 1
ATOM 1611 C C . ARG A 1 203 ? -10.547 10.762 2.829 1.00 94.94 203 ARG A C 1
ATOM 1613 O O . ARG A 1 203 ? -11.368 10.482 3.687 1.00 94.94 203 ARG A O 1
ATOM 1620 N N . ASN A 1 204 ? -10.848 11.411 1.706 1.00 92.56 204 ASN A N 1
ATOM 1621 C CA . ASN A 1 204 ? -12.109 12.138 1.519 1.00 92.56 204 ASN A CA 1
ATOM 1622 C C . ASN A 1 204 ? -13.040 11.510 0.474 1.00 92.56 204 ASN A C 1
ATOM 1624 O O . ASN A 1 204 ? -14.091 12.071 0.188 1.00 92.56 204 ASN A O 1
ATOM 1628 N N . GLY A 1 205 ? -12.640 10.392 -0.128 1.00 95.75 205 GLY A N 1
ATOM 1629 C CA . GLY A 1 205 ? -13.380 9.750 -1.205 1.00 95.75 205 GLY A CA 1
ATOM 1630 C C . GLY A 1 205 ? -12.716 8.454 -1.641 1.00 95.75 205 GLY A C 1
ATOM 1631 O O . GLY A 1 205 ? -11.703 8.037 -1.069 1.00 95.75 205 GLY A O 1
ATOM 1632 N N . ARG A 1 206 ? -13.281 7.826 -2.670 1.00 96.69 206 ARG A N 1
ATOM 1633 C CA . ARG A 1 206 ? -12.933 6.468 -3.101 1.00 96.69 206 ARG A CA 1
ATOM 1634 C C . ARG A 1 206 ? -11.585 6.341 -3.804 1.00 96.69 206 ARG A C 1
ATOM 1636 O O . ARG A 1 206 ? -11.124 5.222 -3.996 1.00 96.69 206 ARG A O 1
ATOM 1643 N N . ILE A 1 207 ? -10.954 7.454 -4.181 1.00 97.62 207 ILE A N 1
ATOM 1644 C CA . ILE A 1 207 ? -9.629 7.491 -4.814 1.00 97.62 207 ILE A CA 1
ATOM 1645 C C . ILE A 1 207 ? -8.598 7.967 -3.791 1.00 97.62 207 ILE A C 1
ATOM 1647 O O . ILE A 1 207 ? -8.741 9.029 -3.182 1.00 97.62 207 ILE A O 1
ATOM 1651 N N . SER A 1 208 ? -7.533 7.191 -3.607 1.00 97.50 208 SER A N 1
ATOM 1652 C CA . SER A 1 208 ? -6.473 7.512 -2.656 1.00 97.50 208 SER A CA 1
ATOM 1653 C C . SER A 1 208 ? -5.600 8.666 -3.146 1.00 97.50 208 SER A C 1
ATOM 1655 O O . SER A 1 208 ? -5.494 8.938 -4.350 1.00 97.50 208 SER A O 1
ATOM 1657 N N . LYS A 1 209 ? -4.863 9.286 -2.220 1.00 96.00 209 LYS A N 1
ATOM 1658 C CA . LYS A 1 209 ? -3.656 10.038 -2.593 1.00 96.00 209 LYS A CA 1
ATOM 1659 C C . LYS A 1 209 ? -2.629 9.100 -3.260 1.00 96.00 209 LYS A C 1
ATOM 1661 O O . LYS A 1 209 ? -2.728 7.884 -3.071 1.00 96.00 209 LYS A O 1
ATOM 1666 N N . PRO A 1 210 ? -1.661 9.617 -4.034 1.00 96.94 210 PRO A N 1
ATOM 1667 C CA . PRO A 1 210 ? -0.562 8.804 -4.543 1.00 96.94 210 PRO A CA 1
ATOM 1668 C C . PRO A 1 210 ? 0.214 8.123 -3.411 1.00 96.94 210 PRO A C 1
ATOM 1670 O O . PRO A 1 210 ? 0.480 8.720 -2.366 1.00 96.94 210 PRO A O 1
ATOM 1673 N N . VAL A 1 211 ? 0.579 6.862 -3.621 1.00 97.19 211 VAL A N 1
ATOM 1674 C CA . VAL A 1 211 ? 1.269 6.021 -2.640 1.00 97.19 211 VAL A CA 1
ATOM 1675 C C . VAL A 1 211 ? 2.409 5.242 -3.284 1.00 97.19 211 VAL A C 1
ATOM 1677 O O . VAL A 1 211 ? 2.370 4.945 -4.477 1.00 97.19 211 VAL A O 1
ATOM 1680 N N . LEU A 1 212 ? 3.428 4.895 -2.492 1.00 97.50 212 LEU A N 1
ATOM 1681 C CA . LEU A 1 212 ? 4.590 4.148 -2.970 1.00 97.50 212 LEU A CA 1
ATOM 1682 C C . LEU A 1 212 ? 4.368 2.626 -2.868 1.00 97.50 212 LEU A C 1
ATOM 1684 O O . LEU A 1 212 ? 4.092 2.093 -1.790 1.00 97.50 212 LEU A O 1
ATOM 1688 N N . PHE A 1 213 ? 4.559 1.904 -3.973 1.00 97.12 213 PHE A N 1
ATOM 1689 C CA . PHE A 1 213 ? 4.334 0.462 -4.114 1.00 97.12 213 PHE A CA 1
ATOM 1690 C C . PHE A 1 213 ? 5.369 -0.206 -5.043 1.00 97.12 213 PHE A C 1
ATOM 1692 O O . PHE A 1 213 ? 5.887 0.405 -5.966 1.00 97.12 213 PHE A O 1
ATOM 1699 N N . GLY A 1 214 ? 5.690 -1.483 -4.812 1.00 94.19 214 GLY A N 1
ATOM 1700 C CA . GLY A 1 214 ? 6.578 -2.255 -5.698 1.00 94.19 214 GLY A CA 1
ATOM 1701 C C . GLY A 1 214 ? 8.087 -2.009 -5.537 1.00 94.19 214 GLY A C 1
ATOM 1702 O O . GLY A 1 214 ? 8.553 -1.357 -4.586 1.00 94.19 214 GLY A O 1
ATOM 1703 N N . LYS A 1 215 ? 8.867 -2.614 -6.444 1.00 89.69 215 LYS A N 1
ATOM 1704 C CA . LYS A 1 215 ? 10.333 -2.478 -6.522 1.00 89.69 215 LYS A CA 1
ATOM 1705 C C . LYS A 1 215 ? 10.672 -1.109 -7.128 1.00 89.69 215 LYS A C 1
ATOM 1707 O O . LYS A 1 215 ? 9.911 -0.573 -7.920 1.00 89.69 215 LYS A O 1
ATOM 1712 N N . TYR A 1 216 ? 11.804 -0.534 -6.731 1.00 92.81 216 TYR A N 1
ATOM 1713 C CA . TYR A 1 216 ? 12.295 0.782 -7.184 1.00 92.81 216 TYR A CA 1
ATOM 1714 C C . TYR A 1 216 ? 11.480 2.018 -6.769 1.00 92.81 216 TYR A C 1
ATOM 1716 O O . TYR A 1 216 ? 11.921 3.120 -7.060 1.00 92.81 216 TYR A O 1
ATOM 1724 N N . LYS A 1 217 ? 10.395 1.882 -5.995 1.00 94.62 217 LYS A N 1
ATOM 1725 C CA . LYS A 1 217 ? 9.555 3.004 -5.516 1.00 94.62 217 LYS A CA 1
ATOM 1726 C C . LYS A 1 217 ? 10.273 4.164 -4.808 1.00 94.62 217 LYS A C 1
ATOM 1728 O O . LYS A 1 217 ? 9.723 5.241 -4.676 1.00 94.62 217 LYS A O 1
ATOM 1733 N N . TYR A 1 218 ? 11.497 3.947 -4.325 1.00 93.50 218 TYR A N 1
ATOM 1734 C CA . TYR A 1 218 ? 12.330 4.978 -3.698 1.00 93.50 218 TYR A CA 1
ATOM 1735 C C . TYR A 1 218 ? 13.469 5.463 -4.612 1.00 93.50 218 TYR A C 1
ATOM 1737 O O . TYR A 1 218 ? 14.412 6.078 -4.126 1.00 93.50 218 TYR A O 1
ATOM 1745 N N . ARG A 1 219 ? 13.500 5.126 -5.902 1.00 89.06 219 ARG A N 1
ATOM 1746 C CA . ARG A 1 219 ? 14.581 5.524 -6.818 1.00 89.06 219 ARG A CA 1
ATOM 1747 C C . ARG A 1 219 ? 14.131 6.733 -7.634 1.00 89.06 219 ARG A C 1
ATOM 1749 O O . ARG A 1 219 ? 13.313 6.585 -8.528 1.00 89.06 219 ARG A O 1
ATOM 1756 N N . ASN A 1 220 ? 14.688 7.901 -7.323 1.00 84.44 220 ASN A N 1
ATOM 1757 C CA . ASN A 1 220 ? 14.529 9.132 -8.112 1.00 84.44 220 ASN A CA 1
ATOM 1758 C C . ASN A 1 220 ? 15.783 9.478 -8.938 1.00 84.44 220 ASN A C 1
ATOM 1760 O O . ASN A 1 220 ? 15.828 10.482 -9.630 1.00 84.44 220 ASN A O 1
ATOM 1764 N N . ASP A 1 221 ? 16.806 8.628 -8.861 1.00 84.75 221 ASP A N 1
ATOM 1765 C CA . ASP A 1 221 ? 18.039 8.686 -9.650 1.00 84.75 221 ASP A CA 1
ATOM 1766 C C . ASP A 1 221 ? 17.931 7.928 -10.991 1.00 84.75 221 ASP A C 1
ATOM 1768 O O . ASP A 1 221 ? 18.890 7.862 -11.755 1.00 84.75 221 ASP A O 1
ATOM 1772 N N . LEU A 1 222 ? 16.768 7.331 -11.266 1.00 87.31 222 LEU A N 1
ATOM 1773 C CA . LEU A 1 222 ? 16.464 6.646 -12.519 1.00 87.31 222 LEU A CA 1
ATOM 1774 C C . LEU A 1 222 ? 15.763 7.608 -13.492 1.00 87.31 222 LEU A C 1
ATOM 1776 O O . LEU A 1 222 ? 15.062 8.511 -13.046 1.00 87.31 222 LEU A O 1
ATOM 1780 N N . PRO A 1 223 ? 15.871 7.385 -14.815 1.00 87.69 223 PRO A N 1
ATOM 1781 C CA . PRO A 1 223 ? 15.209 8.224 -15.820 1.00 87.69 223 PRO A CA 1
ATOM 1782 C C . PRO A 1 223 ? 13.672 8.117 -15.823 1.00 87.69 223 PRO A C 1
ATOM 1784 O O . PRO A 1 223 ? 13.013 8.853 -16.549 1.00 87.69 223 PRO A O 1
ATOM 1787 N N . TYR A 1 224 ? 13.099 7.208 -15.029 1.00 91.38 224 TYR A N 1
ATOM 1788 C CA . TYR A 1 224 ? 11.660 6.989 -14.914 1.00 91.38 224 TYR A CA 1
ATOM 1789 C C . TYR A 1 224 ? 11.246 6.999 -13.443 1.00 91.38 224 TYR A C 1
ATOM 1791 O O . TYR A 1 224 ? 11.983 6.494 -12.591 1.00 91.38 224 TYR A O 1
ATOM 1799 N N . ASN A 1 225 ? 10.038 7.489 -13.152 1.00 93.94 225 ASN A N 1
ATOM 1800 C CA . ASN A 1 225 ? 9.448 7.329 -11.826 1.00 93.94 225 ASN A CA 1
ATOM 1801 C C . ASN A 1 225 ? 8.896 5.917 -11.678 1.00 93.94 225 ASN A C 1
ATOM 1803 O O . ASN A 1 225 ? 8.159 5.431 -12.539 1.00 93.94 225 ASN A O 1
ATOM 1807 N N . PHE A 1 226 ? 9.167 5.287 -10.543 1.00 95.62 226 PHE A N 1
ATOM 1808 C CA . PHE A 1 226 ? 8.677 3.948 -10.260 1.00 95.62 226 PHE A CA 1
ATOM 1809 C C . PHE A 1 226 ? 7.765 3.915 -9.049 1.00 95.62 226 PHE A C 1
ATOM 1811 O O . PHE A 1 226 ? 7.989 4.613 -8.064 1.00 95.62 226 PHE A O 1
ATOM 1818 N N . GLY A 1 227 ? 6.786 3.022 -9.105 1.00 96.62 227 GLY A N 1
ATOM 1819 C CA . GLY A 1 227 ? 6.036 2.587 -7.945 1.00 96.62 227 GLY A CA 1
ATOM 1820 C C . GLY A 1 227 ? 5.085 3.622 -7.367 1.00 96.62 227 GLY A C 1
ATOM 1821 O O . GLY A 1 227 ? 4.726 3.485 -6.206 1.00 96.62 227 GLY A O 1
ATOM 1822 N N . VAL A 1 228 ? 4.677 4.638 -8.123 1.00 97.75 228 VAL A N 1
ATOM 1823 C CA . VAL A 1 228 ? 3.648 5.580 -7.676 1.00 97.75 228 VAL A CA 1
ATOM 1824 C C . VAL A 1 228 ? 2.294 5.084 -8.172 1.00 97.75 228 VAL A C 1
ATOM 1826 O O . VAL A 1 228 ? 2.065 4.963 -9.376 1.00 97.75 228 VAL A O 1
ATOM 1829 N N . VAL A 1 229 ? 1.410 4.743 -7.238 1.00 98.06 229 VAL A N 1
ATOM 1830 C CA . VAL A 1 229 ? 0.096 4.149 -7.526 1.00 98.06 229 VAL A CA 1
ATOM 1831 C C . VAL A 1 229 ? -1.010 4.867 -6.754 1.00 98.06 229 VAL A C 1
ATOM 1833 O O . VAL A 1 229 ? -0.740 5.603 -5.805 1.00 98.06 229 VAL A O 1
ATOM 1836 N N . ARG A 1 230 ? -2.265 4.627 -7.135 1.00 97.94 230 ARG A N 1
ATOM 1837 C CA . ARG A 1 230 ? -3.463 4.981 -6.366 1.00 97.94 230 ARG A CA 1
ATOM 1838 C C . ARG A 1 230 ? -4.322 3.744 -6.131 1.00 97.94 230 ARG A C 1
ATOM 1840 O O . ARG A 1 230 ? -4.475 2.892 -7.012 1.00 97.94 230 ARG A O 1
ATOM 1847 N N . TYR A 1 231 ? -4.911 3.653 -4.950 1.00 98.06 231 TYR A N 1
ATOM 1848 C CA . TYR A 1 231 ? -6.019 2.749 -4.688 1.00 98.06 231 TYR A CA 1
ATOM 1849 C C . TYR A 1 231 ? -7.327 3.446 -5.057 1.00 98.06 231 TYR A C 1
ATOM 1851 O O . TYR A 1 231 ? -7.484 4.648 -4.857 1.00 98.06 231 TYR A O 1
ATOM 1859 N N . GLU A 1 232 ? -8.248 2.680 -5.622 1.00 97.81 232 GLU A N 1
ATOM 1860 C CA . GLU A 1 232 ? -9.583 3.133 -5.988 1.00 97.81 232 GLU A CA 1
ATOM 1861 C C . GLU A 1 232 ? -10.565 2.072 -5.502 1.00 97.81 232 GLU A C 1
ATOM 1863 O O . GLU A 1 232 ? -10.364 0.889 -5.786 1.00 97.81 232 GLU A O 1
ATOM 1868 N N . ILE A 1 233 ? -11.566 2.492 -4.730 1.00 97.69 233 ILE A N 1
ATOM 1869 C CA . ILE A 1 233 ? -12.631 1.628 -4.223 1.00 97.69 233 ILE A CA 1
ATOM 1870 C C . ILE A 1 233 ? -13.820 1.730 -5.170 1.00 97.69 233 ILE A C 1
ATOM 1872 O O . ILE A 1 233 ? -14.410 2.797 -5.326 1.00 97.69 233 ILE A O 1
ATOM 1876 N N . GLU A 1 234 ? -14.175 0.615 -5.800 1.00 96.62 234 GLU A N 1
ATOM 1877 C CA . GLU A 1 234 ?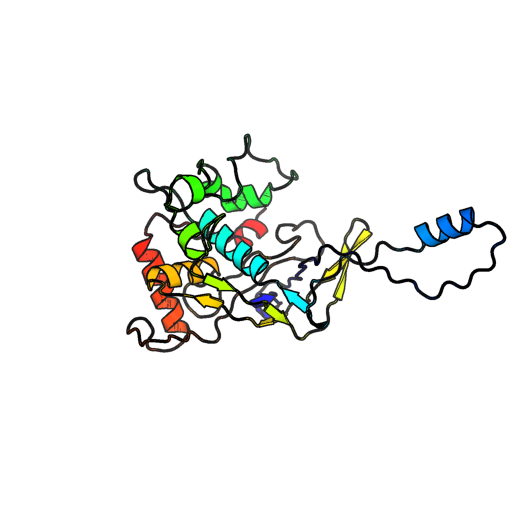 -15.350 0.561 -6.673 1.00 96.62 234 GLU A CA 1
ATOM 1878 C C . GLU A 1 234 ? -16.640 0.467 -5.859 1.00 96.62 234 GLU A C 1
ATOM 1880 O O . GLU A 1 234 ? -17.599 1.181 -6.138 1.00 96.62 234 GLU A O 1
ATOM 1885 N N . LYS A 1 235 ? -16.646 -0.384 -4.829 1.00 94.94 235 LYS A N 1
ATOM 1886 C CA . LYS A 1 235 ? -17.776 -0.584 -3.921 1.00 94.94 235 LYS A CA 1
ATOM 1887 C C . LYS A 1 235 ? -17.313 -1.175 -2.589 1.00 94.94 235 LYS A C 1
ATOM 1889 O O . LYS A 1 235 ? -16.244 -1.779 -2.514 1.00 94.94 235 LYS A O 1
ATOM 1894 N N . ILE A 1 236 ? -18.139 -1.016 -1.558 1.00 94.00 236 ILE A N 1
ATOM 1895 C CA . ILE A 1 236 ? -18.009 -1.697 -0.266 1.00 94.00 236 ILE A CA 1
ATOM 1896 C C . ILE A 1 236 ? -19.305 -2.473 -0.047 1.00 94.00 236 ILE A C 1
ATOM 1898 O O . ILE A 1 236 ? -20.384 -1.884 -0.043 1.00 94.00 236 ILE A O 1
ATOM 1902 N N . GLU A 1 237 ? -19.199 -3.789 0.119 1.00 91.56 237 GLU A N 1
ATOM 1903 C CA . GLU A 1 237 ? -20.344 -4.673 0.335 1.00 91.56 237 GLU A CA 1
ATOM 1904 C C . GLU A 1 237 ? -20.265 -5.297 1.723 1.00 91.56 237 GLU A C 1
ATOM 1906 O O . GLU A 1 237 ? -19.214 -5.773 2.153 1.00 91.56 237 GLU A O 1
ATOM 1911 N N . LEU A 1 238 ? -21.392 -5.286 2.433 1.00 87.88 238 LEU A N 1
ATOM 1912 C CA . LEU A 1 238 ? -21.504 -5.834 3.775 1.00 87.88 238 LEU A CA 1
ATOM 1913 C C . LEU A 1 238 ? -22.591 -6.893 3.826 1.00 87.88 238 LEU A C 1
ATOM 1915 O O . LEU A 1 238 ? -23.668 -6.729 3.260 1.00 87.88 238 LEU A O 1
ATOM 1919 N N . SER A 1 239 ? -22.340 -7.946 4.599 1.00 84.00 239 SER A N 1
ATOM 1920 C CA . SER A 1 239 ? -23.346 -8.973 4.883 1.00 84.00 239 SER A CA 1
ATOM 1921 C C . SER A 1 239 ? -24.489 -8.469 5.772 1.00 84.00 239 SER A C 1
ATOM 1923 O O . SER A 1 239 ? -25.549 -9.089 5.821 1.00 84.00 239 SER A O 1
ATOM 1925 N N . LYS A 1 240 ? -24.290 -7.352 6.484 1.00 81.44 240 LYS A N 1
ATOM 1926 C CA . LYS A 1 240 ? -25.294 -6.684 7.319 1.00 81.44 240 LYS A CA 1
ATOM 1927 C C . LYS A 1 240 ? -25.262 -5.185 7.059 1.00 81.44 240 LYS A C 1
ATOM 1929 O O . LYS A 1 240 ? -24.184 -4.620 6.907 1.00 81.44 240 LYS A O 1
ATOM 1934 N N . SER A 1 241 ? -26.434 -4.552 7.050 1.00 77.12 241 SER A N 1
ATOM 1935 C CA . SER A 1 241 ? -26.518 -3.096 6.933 1.00 77.12 241 SER A CA 1
ATOM 1936 C C . SER A 1 241 ? -25.871 -2.424 8.145 1.00 77.12 241 SER A C 1
ATOM 1938 O O . SER A 1 241 ? -26.124 -2.822 9.285 1.00 77.12 241 SER A O 1
ATOM 1940 N N . LEU A 1 242 ? -25.042 -1.416 7.883 1.00 78.44 242 LEU A N 1
ATOM 1941 C CA . LEU A 1 242 ? -24.441 -0.538 8.881 1.00 78.44 242 LEU A CA 1
ATOM 1942 C C . LEU A 1 242 ? -24.813 0.908 8.520 1.00 78.44 242 LEU A C 1
ATOM 1944 O O . LEU A 1 242 ? -24.482 1.332 7.410 1.00 78.44 242 LEU A O 1
ATOM 1948 N N . PRO A 1 243 ? -25.476 1.670 9.413 1.00 76.81 243 PRO A N 1
ATOM 1949 C CA . PRO A 1 243 ? -25.876 3.054 9.138 1.00 76.81 243 PRO A CA 1
ATOM 1950 C C . PRO A 1 243 ? -24.707 3.963 8.732 1.00 76.81 243 PRO A C 1
ATOM 1952 O O . PRO A 1 243 ? -24.856 4.859 7.901 1.00 76.81 243 PRO A O 1
ATOM 1955 N N . GLU A 1 244 ? -23.509 3.709 9.268 1.00 72.88 244 GLU A N 1
ATOM 1956 C CA . GLU A 1 244 ? -22.278 4.438 8.937 1.00 72.88 244 GLU A CA 1
ATOM 1957 C C . GLU A 1 244 ? -21.903 4.321 7.451 1.00 72.88 244 GLU A C 1
ATOM 1959 O O . GLU A 1 244 ? -21.169 5.165 6.929 1.00 72.88 244 GLU A O 1
ATOM 1964 N N . LEU A 1 245 ? -22.430 3.298 6.774 1.00 78.94 245 LEU A N 1
ATOM 1965 C CA . LEU A 1 245 ? -22.140 2.930 5.395 1.00 78.94 245 LEU A CA 1
ATOM 1966 C C . LEU A 1 245 ? -23.324 3.125 4.440 1.00 78.94 245 LEU A C 1
ATOM 1968 O O . LEU A 1 245 ? -23.295 2.640 3.312 1.00 78.94 245 LEU A O 1
ATOM 1972 N N . GLU A 1 246 ? -24.335 3.898 4.831 1.00 82.94 246 GLU A N 1
ATOM 1973 C CA . GLU A 1 246 ? -25.338 4.402 3.889 1.00 82.94 246 GLU A CA 1
ATOM 1974 C C . GLU A 1 246 ? -24.779 5.547 3.028 1.00 82.94 246 GLU A C 1
ATOM 1976 O O . GLU A 1 246 ? -24.083 6.434 3.531 1.00 82.94 246 GLU A O 1
ATOM 1981 N N . GLY A 1 247 ? -25.137 5.567 1.742 1.00 88.25 247 GLY A N 1
ATOM 1982 C CA . GLY A 1 247 ? -24.766 6.625 0.797 1.00 88.25 247 GLY A CA 1
ATOM 1983 C C . GLY A 1 247 ? -23.850 6.147 -0.327 1.00 88.25 247 GLY A C 1
ATOM 1984 O O . GLY A 1 247 ? -23.720 4.951 -0.593 1.00 88.25 247 GLY A O 1
ATOM 1985 N N . SER A 1 248 ? -23.235 7.102 -1.018 1.00 94.44 248 SER A N 1
ATOM 1986 C CA . SER A 1 248 ? -22.276 6.825 -2.094 1.00 94.44 248 SER A CA 1
ATOM 1987 C C . SER A 1 248 ? -20.964 6.239 -1.555 1.00 94.44 248 SER A C 1
ATOM 1989 O O . SER A 1 248 ? -20.590 6.472 -0.407 1.00 94.44 248 SER A O 1
ATOM 1991 N N . THR A 1 249 ? -20.204 5.530 -2.395 1.00 95.38 249 THR A N 1
ATOM 1992 C CA . THR A 1 249 ? -18.889 4.978 -2.011 1.00 95.38 249 THR A CA 1
ATOM 1993 C C . THR A 1 249 ? -17.918 6.052 -1.519 1.00 95.38 249 THR A C 1
ATOM 1995 O O . THR A 1 249 ? -17.148 5.816 -0.591 1.00 95.38 249 THR A O 1
ATOM 1998 N N . ASP A 1 250 ? -17.973 7.254 -2.095 1.00 96.50 250 ASP A N 1
ATOM 1999 C CA . ASP A 1 250 ? -17.176 8.391 -1.636 1.00 96.50 250 ASP A CA 1
ATOM 2000 C C . ASP A 1 250 ? -17.540 8.803 -0.196 1.00 96.50 250 ASP A C 1
ATOM 2002 O O . ASP A 1 250 ? -16.651 8.984 0.640 1.00 96.50 250 ASP A O 1
ATOM 2006 N N . GLU A 1 251 ? -18.834 8.880 0.131 1.00 95.19 251 GLU A N 1
ATOM 2007 C CA . GLU A 1 251 ? -19.308 9.190 1.487 1.00 95.19 251 GLU A CA 1
ATOM 2008 C C . GLU A 1 251 ? -18.977 8.084 2.488 1.00 95.19 251 GLU A C 1
ATOM 2010 O O . GLU A 1 251 ? -18.529 8.385 3.595 1.00 95.19 251 GLU A O 1
ATOM 2015 N N . GLN A 1 252 ? -19.152 6.822 2.089 1.00 95.50 252 GLN A N 1
ATOM 2016 C CA . GLN A 1 252 ? -18.796 5.647 2.883 1.00 95.50 252 GLN A CA 1
ATOM 2017 C C . GLN A 1 252 ? -17.317 5.683 3.284 1.00 95.50 252 GLN A C 1
ATOM 2019 O O . GLN A 1 252 ? -16.984 5.605 4.468 1.00 95.50 252 GLN A O 1
ATOM 2024 N N . VAL A 1 253 ? -16.423 5.854 2.303 1.00 97.00 253 VAL A N 1
ATOM 2025 C CA . VAL A 1 253 ? -14.975 5.910 2.542 1.00 97.00 253 VAL A CA 1
ATOM 2026 C C . VAL A 1 253 ? -14.620 7.083 3.449 1.00 97.00 253 VAL A C 1
ATOM 2028 O O . VAL A 1 253 ? -13.886 6.894 4.421 1.00 97.00 253 VAL A O 1
ATOM 2031 N N . ARG A 1 254 ? -15.162 8.276 3.175 1.00 96.75 254 ARG A N 1
ATOM 2032 C CA . ARG A 1 254 ? -14.904 9.468 3.991 1.00 96.75 254 ARG A CA 1
ATOM 2033 C C . ARG A 1 254 ? -15.305 9.248 5.452 1.00 96.75 254 ARG A C 1
ATOM 2035 O O . ARG A 1 254 ? -14.487 9.470 6.341 1.00 96.75 254 ARG A O 1
ATOM 2042 N N . ARG A 1 255 ? -16.527 8.769 5.707 1.00 96.00 255 ARG A N 1
ATOM 2043 C CA . ARG A 1 255 ? -17.038 8.535 7.070 1.00 96.00 255 ARG A CA 1
ATOM 2044 C C . ARG A 1 255 ? -16.203 7.505 7.825 1.00 96.00 255 ARG A C 1
ATOM 2046 O O . ARG A 1 255 ? -15.841 7.741 8.974 1.00 96.00 255 ARG A O 1
ATOM 2053 N N . LEU A 1 256 ? -15.860 6.387 7.187 1.00 96.69 256 LEU A N 1
ATOM 2054 C CA . LEU A 1 256 ? -15.022 5.362 7.812 1.00 96.69 256 LEU A CA 1
ATOM 2055 C C . LEU A 1 256 ? -13.636 5.906 8.180 1.00 96.69 256 LEU A C 1
ATOM 2057 O O . LEU A 1 256 ? -13.158 5.674 9.290 1.00 96.69 256 LEU A O 1
ATOM 2061 N N . VAL A 1 257 ? -12.988 6.648 7.276 1.00 97.62 257 VAL A N 1
ATOM 2062 C CA . VAL A 1 257 ? -11.670 7.233 7.559 1.00 97.62 257 VAL A CA 1
ATOM 2063 C C . VAL A 1 257 ? -11.761 8.285 8.670 1.00 97.62 257 VAL A C 1
ATOM 2065 O O . VAL A 1 257 ? -10.907 8.293 9.554 1.00 97.62 257 VAL A O 1
ATOM 2068 N N . GLU A 1 258 ? -12.805 9.116 8.695 1.00 96.88 258 GLU A N 1
ATOM 2069 C CA . GLU A 1 258 ? -13.067 10.056 9.798 1.00 96.88 258 GLU A CA 1
ATOM 2070 C C . GLU A 1 258 ? -13.228 9.332 11.146 1.00 96.88 258 GLU A C 1
ATOM 2072 O O . GLU A 1 258 ? -12.650 9.760 12.149 1.00 96.88 258 GLU A O 1
ATOM 2077 N N . LEU A 1 259 ? -13.944 8.203 11.179 1.00 96.81 259 LEU A N 1
ATOM 2078 C CA . LEU A 1 259 ? -14.088 7.372 12.381 1.00 96.81 259 LEU A CA 1
ATOM 2079 C C . LEU A 1 259 ? -12.751 6.793 12.853 1.00 96.81 259 LEU A C 1
ATOM 2081 O O . LEU A 1 259 ? -12.491 6.773 14.059 1.00 96.81 259 LEU A O 1
ATOM 2085 N N . ALA A 1 260 ? -11.891 6.362 11.929 1.00 97.44 260 ALA A N 1
ATOM 2086 C CA . ALA A 1 260 ? -10.547 5.895 12.258 1.00 97.44 260 ALA A CA 1
ATOM 2087 C C . ALA A 1 260 ? -9.684 7.027 12.828 1.00 97.44 260 ALA A C 1
ATOM 2089 O O . ALA A 1 260 ? -9.097 6.871 13.896 1.00 97.44 260 ALA A O 1
ATOM 2090 N N . LEU A 1 261 ? -9.650 8.185 12.165 1.00 96.81 261 LEU A N 1
ATOM 2091 C CA . LEU A 1 261 ? -8.882 9.345 12.625 1.00 96.81 261 LEU A CA 1
ATOM 2092 C C . LEU A 1 261 ? -9.345 9.831 14.000 1.00 96.81 261 LEU A C 1
ATOM 2094 O O . LEU A 1 261 ? -8.512 10.183 14.827 1.00 96.81 261 LEU A O 1
ATOM 2098 N N . LYS A 1 262 ? -10.652 9.790 14.274 1.00 97.06 262 LYS A N 1
ATOM 2099 C CA . LYS A 1 262 ? -11.204 10.118 15.593 1.00 97.06 262 LYS A CA 1
ATOM 2100 C C . LYS A 1 262 ? -10.838 9.074 16.653 1.00 97.06 262 LYS A C 1
ATOM 2102 O O . LYS A 1 262 ? -10.487 9.435 17.771 1.00 97.06 262 LYS A O 1
ATOM 2107 N N . SER A 1 263 ? -10.931 7.788 16.318 1.00 96.69 263 SER A N 1
ATOM 2108 C CA . SER A 1 263 ? -10.648 6.685 17.252 1.00 96.69 263 SER A CA 1
ATOM 2109 C C . SER A 1 263 ? -9.165 6.560 17.602 1.00 96.69 263 SER A C 1
ATOM 2111 O O . SER A 1 263 ? -8.828 6.131 18.704 1.00 96.69 263 SER A O 1
ATOM 2113 N N . PHE A 1 264 ? -8.288 6.943 16.674 1.00 95.75 264 PHE A N 1
ATOM 2114 C CA . PHE A 1 264 ? -6.831 6.897 16.813 1.00 95.75 264 PHE A CA 1
ATOM 2115 C C . PHE A 1 264 ? -6.215 8.304 16.813 1.00 95.75 264 PHE A C 1
ATOM 2117 O O . PHE A 1 264 ? -5.091 8.504 16.347 1.00 95.75 264 PHE A O 1
ATOM 2124 N N . ASP A 1 265 ? -6.964 9.289 17.313 1.00 94.88 265 ASP A N 1
ATOM 2125 C CA . ASP A 1 265 ? -6.541 10.686 17.353 1.00 94.88 265 ASP A CA 1
ATOM 2126 C C . ASP A 1 265 ? -5.206 10.840 18.094 1.00 94.88 265 ASP A C 1
ATOM 2128 O O . ASP A 1 265 ? -5.010 10.295 19.183 1.00 94.88 265 ASP A O 1
ATOM 2132 N N . GLY A 1 266 ? -4.267 11.573 17.499 1.00 92.50 266 GLY A N 1
ATOM 2133 C CA . GLY A 1 266 ? -2.909 11.746 18.024 1.00 92.50 266 GLY A CA 1
ATOM 2134 C C . GLY A 1 266 ? -2.047 10.475 18.055 1.00 92.50 266 GLY A C 1
ATOM 2135 O O . GLY A 1 266 ? -0.928 10.531 18.555 1.00 92.50 266 GLY A O 1
ATOM 2136 N N . GLU A 1 267 ? -2.537 9.340 17.546 1.00 94.81 267 GLU A N 1
ATOM 2137 C CA . GLU A 1 267 ? -1.770 8.093 17.421 1.00 94.81 267 GLU A CA 1
ATOM 2138 C C . GLU A 1 267 ? -1.313 7.825 15.978 1.00 94.81 267 GLU A C 1
ATOM 2140 O O . GLU A 1 267 ? -0.487 6.942 15.761 1.00 94.81 267 GLU A O 1
ATOM 2145 N N . LEU A 1 268 ? -1.838 8.555 14.984 1.00 95.31 268 LEU A N 1
ATOM 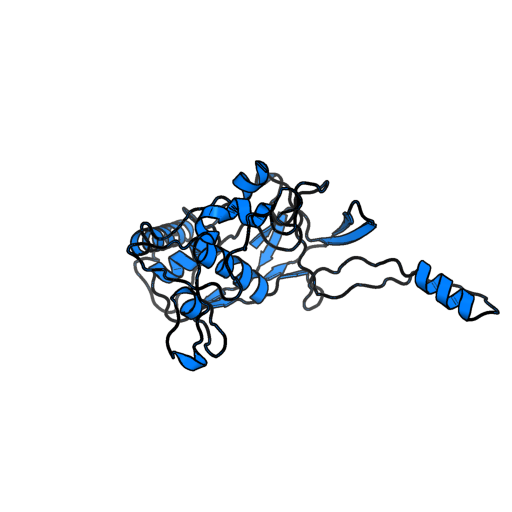2146 C CA . LEU A 1 268 ? -1.573 8.335 13.559 1.00 95.31 268 LEU A CA 1
ATOM 2147 C C . LEU A 1 268 ? -0.897 9.536 12.891 1.00 95.31 268 LEU A C 1
ATOM 2149 O O . LEU A 1 268 ? -1.418 10.649 12.891 1.00 95.31 268 LEU A O 1
ATOM 2153 N N . LEU A 1 269 ? 0.214 9.268 12.209 1.00 94.75 269 LEU A N 1
ATOM 2154 C CA . LEU A 1 269 ? 0.857 10.178 11.272 1.00 94.75 269 LEU A CA 1
ATOM 2155 C C . LEU A 1 269 ? 0.246 10.044 9.878 1.00 94.75 269 LEU A C 1
ATOM 2157 O O . LEU A 1 269 ? 0.261 8.966 9.267 1.00 94.75 269 LEU A O 1
ATOM 2161 N N . ASP A 1 270 ? -0.204 11.170 9.327 1.00 94.75 270 ASP A N 1
ATOM 2162 C CA . ASP A 1 270 ? -0.587 11.270 7.923 1.00 94.75 270 ASP A CA 1
ATOM 2163 C C . ASP A 1 270 ? 0.605 11.696 7.051 1.00 94.75 270 ASP A C 1
ATOM 2165 O O . ASP A 1 270 ? 0.791 12.864 6.714 1.00 94.75 270 ASP A O 1
ATOM 2169 N N . VAL A 1 271 ? 1.435 10.720 6.683 1.00 94.69 271 VAL A N 1
ATOM 2170 C CA . VAL A 1 271 ? 2.641 10.952 5.878 1.00 94.69 271 VAL A CA 1
ATOM 2171 C C . VAL A 1 271 ? 2.302 10.953 4.385 1.00 94.69 271 VAL A C 1
ATOM 2173 O O . VAL A 1 271 ? 1.715 10.003 3.859 1.00 94.69 271 VAL A O 1
ATOM 2176 N N . ASP A 1 272 ? 2.669 12.018 3.673 1.00 95.06 272 ASP A N 1
ATOM 2177 C CA . ASP A 1 272 ? 2.637 12.082 2.205 1.00 95.06 272 ASP A CA 1
ATOM 2178 C C . ASP A 1 272 ? 3.985 11.627 1.628 1.00 95.06 272 ASP A C 1
ATOM 2180 O O . ASP A 1 272 ? 4.896 12.417 1.377 1.00 95.06 272 ASP A O 1
ATOM 2184 N N . GLU A 1 273 ? 4.128 10.311 1.478 1.00 95.00 273 GLU A N 1
ATOM 2185 C CA . GLU A 1 273 ? 5.387 9.668 1.090 1.00 95.00 273 GLU A CA 1
ATOM 2186 C C . GLU A 1 273 ? 5.906 10.125 -0.273 1.00 95.00 273 GLU A C 1
ATOM 2188 O O . GLU A 1 273 ? 7.116 10.264 -0.445 1.00 95.00 273 GLU A O 1
ATOM 2193 N N . VAL A 1 274 ? 5.002 10.356 -1.229 1.00 95.12 274 VAL A N 1
ATOM 2194 C CA . VAL A 1 274 ? 5.360 10.749 -2.598 1.00 95.12 274 VAL A CA 1
ATOM 2195 C C . VAL A 1 274 ? 5.891 12.176 -2.589 1.00 95.12 274 VAL A C 1
ATOM 2197 O O . VAL A 1 274 ? 7.004 12.416 -3.054 1.00 95.12 274 VAL A O 1
ATOM 2200 N N . LYS A 1 275 ? 5.175 13.099 -1.939 1.00 94.81 275 LYS A N 1
ATOM 2201 C CA . LYS A 1 275 ? 5.601 14.498 -1.819 1.00 94.81 275 LYS A CA 1
ATOM 2202 C C . LYS A 1 275 ? 6.903 14.662 -1.037 1.00 94.81 275 LYS A C 1
ATOM 2204 O O . LYS A 1 275 ? 7.694 15.558 -1.329 1.00 94.81 275 LYS A O 1
ATOM 2209 N N . ILE A 1 276 ? 7.136 13.833 -0.017 1.00 94.69 276 ILE A N 1
ATOM 2210 C CA . ILE A 1 276 ? 8.417 13.837 0.702 1.00 94.69 276 ILE A CA 1
ATOM 2211 C C . ILE A 1 276 ? 9.525 13.292 -0.202 1.00 94.69 276 ILE A C 1
ATOM 2213 O O . ILE A 1 276 ? 10.591 13.898 -0.259 1.00 94.69 276 ILE A O 1
ATOM 2217 N N . LEU A 1 277 ? 9.285 12.196 -0.928 1.00 94.38 277 LEU A N 1
ATOM 2218 C CA . LEU A 1 277 ? 10.267 11.601 -1.838 1.00 94.38 277 LEU A CA 1
ATOM 2219 C C . LEU A 1 277 ? 10.706 12.563 -2.953 1.00 94.38 277 LEU A C 1
ATOM 2221 O O . LEU A 1 277 ? 11.893 12.604 -3.271 1.00 94.38 277 LEU A O 1
ATOM 2225 N N . GLU A 1 278 ? 9.786 13.356 -3.505 1.00 91.50 278 GLU A N 1
ATOM 2226 C CA . GLU A 1 278 ? 10.076 14.384 -4.521 1.00 91.50 278 GLU A CA 1
ATOM 2227 C C . GLU A 1 278 ? 11.054 15.465 -4.029 1.00 91.50 278 GLU A C 1
ATOM 2229 O O . GLU A 1 278 ? 11.723 16.110 -4.833 1.00 91.50 278 GLU A O 1
ATOM 2234 N N . ARG A 1 279 ? 11.170 15.656 -2.709 1.00 91.69 279 ARG A N 1
ATOM 2235 C CA . ARG A 1 279 ? 12.044 16.665 -2.089 1.00 91.69 279 ARG A CA 1
ATOM 2236 C C . ARG A 1 279 ? 13.449 16.146 -1.736 1.00 91.69 279 ARG A C 1
ATOM 2238 O O . ARG A 1 279 ? 14.259 16.939 -1.256 1.00 91.69 279 ARG A O 1
ATOM 2245 N N . LEU A 1 280 ? 13.734 14.844 -1.891 1.00 89.69 280 LEU A N 1
ATOM 2246 C CA . LEU A 1 280 ? 14.967 14.176 -1.412 1.00 89.69 280 LEU A CA 1
ATOM 2247 C C . LEU A 1 280 ? 16.045 13.981 -2.488 1.00 89.69 280 LEU A C 1
ATOM 2249 O O . LEU A 1 280 ? 17.250 14.195 -2.184 1.00 89.69 280 LEU A O 1
#

Radius of gyration: 21.7 Å; chains: 1; bounding box: 61×45×63 Å

Sequence (280 aa):
MKVCSKEDGIESYLHVGSGLFTITLDKIKVKCDDLTKLISKISKEIARDASSFMRIKNLPTIPGSSVKGNIRSRIELSFIPKDGKIRCCFIRSSPPRREPKKGEHGWRHYRIWKESLQFDRKSCDYMREEKVCLVCNLFGTTGLQGLIFFDDFVGDFETKIIHLPHGEKIEVAPPGSRFIGEVTFANLKPEELGLLLFGMGLRNGRISKPVLFGKYKYRNDLPYNFGVVRYEIEKIELSKSLPELEGSTDEQVRRLVELALKSFDGELLDVDEVKILERL

Secondary structure (DSSP, 8-state):
-EE--GGGT--EEBB-EEEEE-----------S-HHHHHHHHHHHS----EEEPEETTEEEE-HHHHHHHHHHHHHHHB--BTTB-S---TT----SSPPPTTSTTHHHHHHTTTGGGS--PPP-HHHHS---HHHHHH-BTTB--SEEE--EEE-S--EEEE-TTS-EEEEBPTT-BEE--EEESS--HHHHHHHHHHTT-SSSSBPPPEE-SBTTT--SSSSEESEEE-B------SS--GGG-S-HHHHHHHHHHHHHHHTTTTB----HHHHHTT-

pLDDT: mean 87.19, std 13.52, range [46.88, 98.5]

Foldseek 3Di:
DAFAPVVLVAWAWEAAAPPDFDWDDDDDDDDDPDPVVVVVVVVVSRQRHAREADDDPNFRKDAQVQVLVQLLVLLLLFFDDDPNDTQAADLDDAQPPDQDDPPDPCNLVCQLSVRSSVDGGDADDCVPPVDHGPSCQQSNDVPGHHFKTWHMWTWDDDWDWDQWPVRHIHTIDGHGTGTDIDMGGDPDDLLSVLSSLVSLQDAQFQKHRWDAGHPCCLDPVTPHHYRTGIGGDPDDDDPDDDPCQPDDRSSSNNSSNVSNCVVCPPRGDPGPSVVSSVVD